Protein AF-A0A8S1N3S3-F1 (afdb_monomer_lite)

Organism: Paramecium primaurelia (NCBI:txid5886)

Structure (mmCIF, N/CA/C/O backbone):
data_AF-A0A8S1N3S3-F1
#
_entry.id   AF-A0A8S1N3S3-F1
#
loop_
_atom_site.group_PDB
_atom_site.id
_atom_site.type_symbol
_atom_site.label_atom_id
_atom_site.label_alt_id
_atom_site.label_comp_id
_atom_site.label_asym_id
_atom_site.label_entity_id
_atom_site.label_seq_id
_atom_site.pdbx_PDB_ins_code
_atom_site.Cartn_x
_atom_site.Cartn_y
_atom_site.Cartn_z
_atom_site.occupancy
_atom_site.B_iso_or_equiv
_atom_site.auth_seq_id
_atom_site.auth_comp_id
_atom_site.auth_asym_id
_atom_site.auth_atom_id
_atom_site.pdbx_PDB_model_num
ATOM 1 N N . MET A 1 1 ? 22.200 7.057 -10.250 1.00 51.53 1 MET A N 1
ATOM 2 C CA . MET A 1 1 ? 22.258 5.689 -9.680 1.00 51.53 1 MET A CA 1
ATOM 3 C C . MET A 1 1 ? 23.028 4.698 -10.557 1.00 51.53 1 MET A C 1
ATOM 5 O O . MET A 1 1 ? 23.905 4.041 -10.023 1.00 51.53 1 MET A O 1
ATOM 9 N N . SER A 1 2 ? 22.775 4.592 -11.867 1.00 48.22 2 SER A N 1
ATOM 10 C CA . SER A 1 2 ? 23.530 3.708 -12.785 1.00 48.22 2 SER A CA 1
ATOM 11 C C . SER A 1 2 ? 24.934 4.233 -13.126 1.00 48.22 2 SER A C 1
ATOM 13 O O . SER A 1 2 ? 25.911 3.503 -12.995 1.00 48.22 2 SER A O 1
ATOM 15 N N . MET A 1 3 ? 25.045 5.522 -13.462 1.00 49.62 3 MET A N 1
ATOM 16 C CA . MET A 1 3 ? 26.321 6.197 -13.757 1.00 49.62 3 MET A CA 1
ATOM 17 C C . MET A 1 3 ? 27.322 6.130 -12.593 1.00 49.62 3 MET A C 1
ATOM 19 O O . MET A 1 3 ? 28.503 5.872 -12.789 1.00 49.62 3 MET A O 1
ATOM 23 N N . ASP A 1 4 ? 26.843 6.309 -11.361 1.00 58.44 4 ASP A N 1
ATOM 24 C CA . ASP A 1 4 ? 27.701 6.266 -10.171 1.00 58.44 4 ASP A CA 1
ATOM 25 C C . ASP A 1 4 ? 28.206 4.860 -9.841 1.00 58.44 4 ASP A C 1
ATOM 27 O O . ASP A 1 4 ? 29.287 4.722 -9.280 1.00 58.44 4 ASP A O 1
ATOM 31 N N . LYS A 1 5 ? 27.441 3.819 -10.185 1.00 58.94 5 LYS A N 1
ATOM 32 C CA . LYS A 1 5 ? 27.809 2.430 -9.898 1.00 58.94 5 LYS A CA 1
ATOM 33 C C . LYS A 1 5 ? 28.737 1.849 -10.967 1.00 58.94 5 LYS A C 1
ATOM 35 O O . LYS A 1 5 ? 29.657 1.117 -10.627 1.00 58.94 5 LYS A O 1
ATOM 40 N N . TYR A 1 6 ? 28.507 2.187 -12.238 1.00 54.88 6 TYR A N 1
ATOM 41 C CA . TYR A 1 6 ? 29.177 1.541 -13.374 1.00 54.88 6 TYR A CA 1
ATOM 42 C C . TYR A 1 6 ? 30.163 2.424 -14.141 1.00 54.88 6 TYR A C 1
ATOM 44 O O . TYR A 1 6 ? 31.033 1.871 -14.805 1.00 54.88 6 TYR A O 1
ATOM 52 N N . CYS A 1 7 ? 30.054 3.755 -14.047 1.00 55.66 7 CYS A N 1
ATOM 53 C CA . CYS A 1 7 ? 30.964 4.678 -14.738 1.00 55.66 7 CYS A CA 1
ATOM 54 C C . CYS A 1 7 ? 32.029 5.281 -13.805 1.00 55.66 7 CYS A C 1
ATOM 56 O O . CYS A 1 7 ? 33.046 5.769 -14.288 1.00 55.66 7 CYS A O 1
ATOM 58 N N . LYS A 1 8 ? 31.824 5.271 -12.475 1.00 57.59 8 LYS A N 1
ATOM 59 C CA . LYS A 1 8 ? 32.847 5.702 -11.493 1.00 57.59 8 LYS A CA 1
ATOM 60 C C . LYS A 1 8 ? 33.819 4.589 -11.098 1.00 57.59 8 LYS A C 1
ATOM 62 O O . LYS A 1 8 ? 34.960 4.875 -10.754 1.00 57.59 8 LYS A O 1
ATOM 67 N N . GLN A 1 9 ? 33.379 3.335 -11.146 1.00 58.25 9 GLN A N 1
ATOM 68 C CA . GLN A 1 9 ? 34.274 2.177 -11.178 1.00 58.25 9 GLN A CA 1
ATOM 69 C C . GLN A 1 9 ? 34.546 1.891 -12.661 1.00 58.25 9 GLN A C 1
ATOM 71 O O . GLN A 1 9 ? 33.592 1.956 -13.429 1.00 58.25 9 GLN A O 1
ATOM 76 N N . PRO A 1 10 ? 35.785 1.626 -13.110 1.00 55.75 10 PRO A N 1
ATOM 77 C CA . PRO A 1 10 ? 36.155 1.612 -14.530 1.00 55.75 10 PRO A CA 1
ATOM 78 C C . PRO A 1 10 ? 35.693 0.318 -15.227 1.00 55.75 10 PRO A C 1
ATOM 80 O O . PRO A 1 10 ? 36.482 -0.398 -15.833 1.00 55.75 10 PRO A O 1
ATOM 83 N N . ILE A 1 11 ? 34.418 -0.034 -15.071 1.00 57.28 11 ILE A N 1
ATOM 84 C CA . ILE A 1 11 ? 33.827 -1.285 -15.542 1.00 57.28 11 ILE A CA 1
ATOM 85 C C . ILE A 1 11 ? 33.121 -1.062 -16.886 1.00 57.28 11 ILE A C 1
ATOM 87 O O . ILE A 1 11 ? 33.065 -1.992 -17.686 1.00 57.28 11 ILE A O 1
ATOM 91 N N . LEU A 1 12 ? 32.612 0.147 -17.167 1.00 56.25 12 LEU A N 1
ATOM 92 C CA . LEU A 1 12 ? 31.961 0.501 -18.434 1.00 56.25 12 LEU A CA 1
ATOM 93 C C . LEU A 1 12 ? 32.277 1.947 -18.849 1.00 56.25 12 LEU A C 1
ATOM 95 O O . LEU A 1 12 ? 32.348 2.839 -18.004 1.00 56.25 12 LEU A O 1
ATOM 99 N N . MET A 1 13 ? 32.471 2.171 -20.152 1.00 61.59 13 MET A N 1
ATOM 100 C CA . MET A 1 13 ? 33.031 3.417 -20.698 1.00 61.59 13 MET A CA 1
ATOM 101 C C . MET A 1 13 ? 31.956 4.414 -21.133 1.00 61.59 13 MET A C 1
ATOM 103 O O . MET A 1 13 ? 32.236 5.610 -21.231 1.00 61.59 13 MET A O 1
ATOM 107 N N . THR A 1 14 ? 30.723 3.957 -21.378 1.00 73.38 14 THR A N 1
ATOM 108 C CA . THR A 1 14 ? 29.640 4.836 -21.837 1.00 73.38 14 THR A CA 1
ATOM 109 C C . THR A 1 14 ? 28.352 4.702 -21.009 1.00 73.38 14 THR A C 1
ATOM 111 O O . THR A 1 14 ? 28.017 3.615 -20.531 1.00 73.38 14 THR A O 1
ATOM 114 N N . PRO A 1 15 ? 27.570 5.793 -20.862 1.00 72.75 15 PRO A N 1
ATOM 115 C CA . PRO A 1 15 ? 26.256 5.760 -20.210 1.00 72.75 15 PRO A CA 1
ATOM 116 C C . PRO A 1 15 ? 25.289 4.731 -20.813 1.00 72.75 15 PRO A C 1
ATOM 118 O O . PRO A 1 15 ? 24.456 4.172 -20.101 1.00 72.75 15 PRO A O 1
ATOM 121 N N . LEU A 1 16 ? 25.403 4.489 -22.124 1.00 78.19 16 LEU A N 1
ATOM 122 C CA . LEU A 1 16 ? 24.564 3.546 -22.858 1.00 78.19 16 LEU A CA 1
ATOM 123 C C . LEU A 1 16 ? 24.861 2.098 -22.453 1.00 78.19 16 LEU A C 1
ATOM 125 O O . LEU A 1 16 ? 23.935 1.361 -22.127 1.00 78.19 16 LEU A O 1
ATOM 129 N N . GLU A 1 17 ? 26.139 1.718 -22.393 1.00 77.31 17 GLU A N 1
ATOM 130 C CA . GLU A 1 17 ? 26.556 0.386 -21.939 1.00 77.31 17 GLU A CA 1
ATOM 131 C C . GLU A 1 17 ? 26.138 0.134 -20.484 1.00 77.31 17 GLU A C 1
ATOM 133 O O . GLU A 1 17 ? 25.689 -0.960 -20.137 1.00 77.31 17 GLU A O 1
ATOM 138 N N . ALA A 1 18 ? 26.234 1.156 -19.624 1.00 74.75 18 ALA A N 1
ATOM 139 C CA . ALA A 1 18 ? 25.776 1.071 -18.238 1.00 74.75 18 ALA A CA 1
ATOM 140 C C . ALA A 1 18 ? 24.262 0.835 -18.145 1.00 74.75 18 ALA A C 1
ATOM 142 O O . ALA A 1 18 ? 23.807 0.057 -17.305 1.00 74.75 18 ALA A O 1
ATOM 143 N N . LEU A 1 19 ? 23.474 1.473 -19.014 1.00 78.81 19 LEU A N 1
ATOM 144 C CA . LEU A 1 19 ? 22.028 1.278 -19.074 1.00 78.81 19 LEU A CA 1
ATOM 145 C C . LEU A 1 19 ? 21.662 -0.114 -19.607 1.00 78.81 19 LEU A C 1
ATOM 147 O O . LEU A 1 19 ? 20.836 -0.789 -18.997 1.00 78.81 19 LEU A O 1
ATOM 151 N N . GLN A 1 20 ? 22.305 -0.563 -20.686 1.00 80.69 20 GLN A N 1
ATOM 152 C CA . GLN A 1 20 ? 22.100 -1.901 -21.254 1.00 80.69 20 GLN A CA 1
ATOM 153 C C . GLN A 1 20 ? 22.428 -2.993 -20.236 1.00 80.69 20 GLN A C 1
ATOM 155 O O . GLN A 1 20 ? 21.642 -3.916 -20.038 1.00 80.69 20 GLN A O 1
ATOM 160 N N . ARG A 1 21 ? 23.532 -2.845 -19.496 1.00 78.69 21 ARG A N 1
ATOM 161 C CA . ARG A 1 21 ? 23.905 -3.802 -18.451 1.00 78.69 21 ARG A CA 1
ATOM 162 C C . ARG A 1 21 ? 22.892 -3.841 -17.309 1.00 78.69 21 ARG A C 1
ATOM 164 O O . ARG A 1 21 ? 22.548 -4.924 -16.849 1.00 78.69 21 ARG A O 1
ATOM 171 N N . VAL A 1 22 ? 22.364 -2.693 -16.883 1.00 80.31 22 VAL A N 1
ATOM 172 C CA . VAL A 1 22 ? 21.293 -2.652 -15.872 1.00 80.31 22 VAL A CA 1
ATOM 173 C C . VAL A 1 22 ? 20.010 -3.310 -16.390 1.00 80.31 22 VAL A C 1
ATOM 175 O O . VAL A 1 22 ? 19.341 -4.036 -15.653 1.00 80.31 22 VAL A O 1
ATOM 178 N N . TYR A 1 23 ? 19.660 -3.064 -17.651 1.00 79.69 23 TYR A N 1
ATOM 179 C CA . TYR A 1 23 ? 18.444 -3.593 -18.258 1.00 79.69 23 TYR A CA 1
ATOM 180 C C . TYR A 1 23 ? 18.498 -5.120 -18.420 1.00 79.69 23 TYR A C 1
ATOM 182 O O . TYR A 1 23 ? 17.597 -5.822 -17.953 1.00 79.69 23 TYR A O 1
ATOM 190 N N . GLU A 1 24 ? 19.583 -5.627 -19.010 1.00 79.19 24 GLU A N 1
ATOM 191 C CA . GLU A 1 24 ? 19.728 -7.024 -19.430 1.00 79.19 24 GLU A CA 1
ATOM 192 C C . GLU A 1 24 ? 20.419 -7.901 -18.375 1.00 79.19 24 GLU A C 1
ATOM 194 O O . GLU A 1 24 ? 19.925 -8.976 -18.032 1.00 79.19 24 GLU A O 1
ATOM 199 N N . VAL A 1 25 ? 21.556 -7.450 -17.831 1.00 73.69 25 VAL A N 1
ATOM 200 C CA . VAL A 1 25 ? 22.429 -8.267 -16.967 1.00 73.69 25 VAL A CA 1
ATOM 201 C C . VAL A 1 25 ? 21.994 -8.204 -15.507 1.00 73.69 25 VAL A C 1
ATOM 203 O O . VAL A 1 25 ? 21.904 -9.239 -14.849 1.00 73.69 25 VAL A O 1
ATOM 206 N N . ASP A 1 26 ? 21.650 -7.016 -15.006 1.00 72.44 26 ASP A N 1
ATOM 207 C CA . ASP A 1 26 ? 21.162 -6.853 -13.628 1.00 72.44 26 ASP A CA 1
ATOM 208 C C . ASP A 1 26 ? 19.690 -7.283 -13.470 1.00 72.44 26 ASP A C 1
ATOM 210 O O . ASP A 1 26 ? 19.127 -7.231 -12.372 1.00 72.44 26 ASP A O 1
ATOM 214 N N . GLY A 1 27 ? 19.059 -7.731 -14.561 1.00 76.19 27 GLY A N 1
ATOM 215 C CA . GLY A 1 27 ? 17.735 -8.342 -14.552 1.00 76.19 27 GLY A CA 1
ATOM 216 C C . GLY A 1 27 ? 16.588 -7.362 -14.313 1.00 76.19 27 GLY A C 1
ATOM 217 O O . GLY A 1 27 ? 15.512 -7.792 -13.888 1.00 76.19 27 GLY A O 1
ATOM 218 N N . LEU A 1 28 ? 16.784 -6.063 -14.576 1.00 79.75 28 LEU A N 1
ATOM 219 C CA . LEU A 1 28 ? 15.716 -5.067 -14.470 1.00 79.75 28 LEU A CA 1
ATOM 220 C C . LEU A 1 28 ? 14.544 -5.415 -15.392 1.00 79.75 28 LEU A C 1
ATOM 222 O O . LEU A 1 28 ? 13.404 -5.341 -14.943 1.00 79.75 28 LEU A O 1
ATOM 226 N N . GLN A 1 29 ? 14.812 -5.866 -16.622 1.00 82.06 29 GLN A N 1
ATOM 227 C CA . GLN A 1 29 ? 13.769 -6.317 -17.546 1.00 82.06 29 GLN A CA 1
ATOM 228 C C . GLN A 1 29 ? 12.898 -7.412 -16.917 1.00 82.06 29 GLN A C 1
ATOM 230 O O . GLN A 1 29 ? 11.687 -7.249 -16.807 1.00 82.06 29 GLN A O 1
ATOM 235 N N . LYS A 1 30 ? 13.520 -8.479 -16.397 1.00 81.12 30 LYS A N 1
ATOM 236 C CA . LYS A 1 30 ? 12.802 -9.573 -15.718 1.00 81.12 30 LYS A CA 1
ATOM 237 C C . LYS A 1 30 ? 11.988 -9.071 -14.530 1.00 81.12 30 LYS A C 1
ATOM 239 O O . LYS A 1 30 ? 10.926 -9.605 -14.226 1.00 81.12 30 LYS A O 1
ATOM 244 N N . LYS A 1 31 ? 12.490 -8.053 -13.827 1.00 79.25 31 LYS A N 1
ATOM 245 C CA . LYS A 1 31 ? 11.784 -7.444 -12.702 1.00 79.25 31 LYS A CA 1
ATOM 246 C C . LYS A 1 31 ? 10.553 -6.671 -13.165 1.00 79.25 31 LYS A C 1
ATOM 248 O O . LYS A 1 31 ? 9.511 -6.822 -12.541 1.00 79.25 31 LYS A O 1
ATOM 253 N N . ILE A 1 32 ? 10.664 -5.893 -14.240 1.00 80.25 32 ILE A N 1
ATOM 254 C CA . ILE A 1 32 ? 9.543 -5.161 -14.843 1.00 80.25 32 ILE A CA 1
ATOM 255 C C . ILE A 1 32 ? 8.492 -6.151 -15.349 1.00 80.25 32 ILE A C 1
ATOM 257 O O . ILE A 1 32 ? 7.329 -6.023 -14.998 1.00 80.25 32 ILE A O 1
ATOM 261 N N . GLU A 1 33 ? 8.907 -7.191 -16.071 1.00 81.44 33 GLU A N 1
ATOM 262 C CA . GLU A 1 33 ? 8.015 -8.247 -16.569 1.00 81.44 33 GLU A CA 1
ATOM 263 C C . GLU A 1 33 ? 7.347 -9.044 -15.435 1.00 81.44 33 GLU A C 1
ATOM 265 O O . GLU A 1 33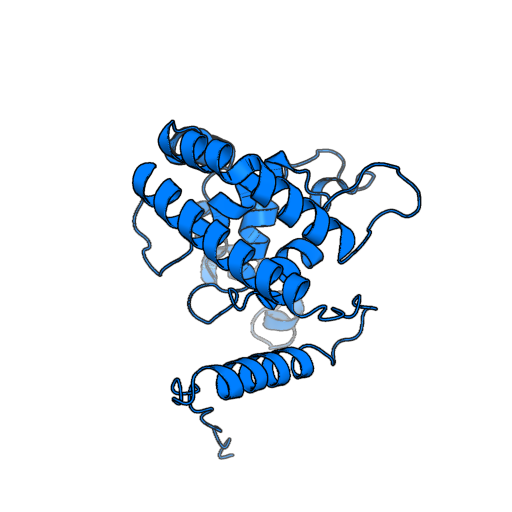 ? 6.241 -9.549 -15.600 1.00 81.44 33 GLU A O 1
ATOM 270 N N . SER A 1 34 ? 7.985 -9.140 -14.262 1.00 77.88 34 SER A N 1
ATOM 271 C CA . SER A 1 34 ? 7.383 -9.774 -13.080 1.00 77.88 34 SER A CA 1
ATOM 272 C C . SER A 1 34 ? 6.321 -8.917 -12.384 1.00 77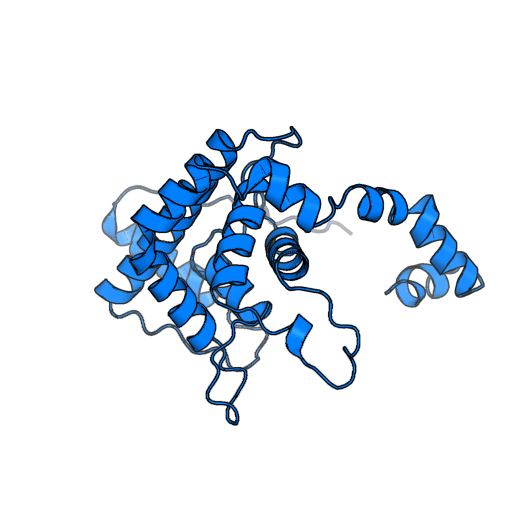.88 34 SER A C 1
ATOM 274 O O . SER A 1 34 ? 5.585 -9.426 -11.535 1.00 77.88 34 SER A O 1
ATOM 276 N N . VAL A 1 35 ? 6.252 -7.618 -12.692 1.00 78.62 35 VAL A N 1
ATOM 277 C CA . VAL A 1 35 ? 5.211 -6.737 -12.164 1.00 78.62 35 VAL A CA 1
ATOM 278 C C . VAL A 1 35 ? 3.944 -6.977 -12.972 1.00 78.62 35 VAL A C 1
ATOM 280 O O . VAL A 1 35 ? 3.859 -6.642 -14.149 1.00 78.62 35 VAL A O 1
ATOM 283 N N . GLN A 1 36 ? 2.947 -7.564 -12.318 1.00 79.81 36 GLN A N 1
ATOM 284 C CA . GLN A 1 36 ? 1.644 -7.768 -12.929 1.00 79.81 36 GLN A CA 1
ATOM 285 C C . GLN A 1 36 ? 0.973 -6.423 -13.223 1.00 79.81 36 GLN A C 1
ATOM 287 O O . GLN A 1 36 ? 0.969 -5.521 -12.382 1.00 79.81 36 GLN A O 1
ATOM 292 N N . GLU A 1 37 ? 0.365 -6.317 -14.403 1.00 87.50 37 GLU A N 1
ATOM 293 C CA . GLU A 1 37 ? -0.455 -5.171 -14.782 1.00 87.50 37 GLU A CA 1
ATOM 294 C C . GLU A 1 37 ? -1.558 -4.923 -13.740 1.00 87.50 37 GLU A C 1
ATOM 296 O O . GLU A 1 37 ? -2.276 -5.844 -13.334 1.00 87.50 37 GLU A O 1
ATOM 301 N N . SER A 1 38 ? -1.710 -3.663 -13.314 1.00 89.69 38 SER A N 1
ATOM 302 C CA . SER A 1 38 ? -2.611 -3.312 -12.216 1.00 89.69 38 SER A CA 1
ATOM 303 C C . SER A 1 38 ? -4.056 -3.724 -12.468 1.00 89.69 38 SER A C 1
ATOM 305 O O . SER A 1 38 ? -4.699 -4.184 -11.529 1.00 89.69 38 SER A O 1
ATOM 307 N N . GLN A 1 39 ? -4.555 -3.582 -13.701 1.00 90.25 39 GLN A N 1
ATOM 308 C CA . GLN A 1 39 ? -5.941 -3.914 -14.030 1.00 90.25 39 GLN A CA 1
ATOM 309 C C . GLN A 1 39 ? -6.183 -5.423 -14.001 1.00 90.25 39 GLN A C 1
ATOM 311 O O . GLN A 1 39 ? -7.045 -5.879 -13.256 1.00 90.25 39 GLN A O 1
ATOM 316 N N . THR A 1 40 ? -5.335 -6.195 -14.681 1.00 91.38 40 THR A N 1
ATOM 317 C CA . THR A 1 40 ? -5.386 -7.661 -14.637 1.00 91.38 40 THR A CA 1
ATOM 318 C C . THR A 1 40 ? -5.324 -8.192 -13.197 1.00 91.38 40 THR A C 1
ATOM 320 O O . THR A 1 40 ? -6.045 -9.119 -12.840 1.00 91.38 40 THR A O 1
ATOM 323 N N . TRP A 1 41 ? -4.505 -7.593 -12.324 1.00 92.38 41 TRP A N 1
ATOM 324 C CA . TRP A 1 41 ? -4.467 -7.972 -10.906 1.00 92.38 41 TRP A CA 1
ATOM 325 C C . TRP A 1 41 ? -5.797 -7.719 -10.179 1.00 92.38 41 TRP A C 1
ATOM 327 O O . TRP A 1 41 ? -6.215 -8.537 -9.355 1.00 92.38 41 TRP A O 1
ATOM 337 N N . ARG A 1 42 ? -6.481 -6.607 -10.485 1.00 93.81 42 ARG A N 1
ATOM 338 C CA . ARG A 1 42 ? -7.777 -6.297 -9.871 1.00 93.81 42 ARG A CA 1
ATOM 339 C C . ARG A 1 42 ? -8.815 -7.344 -10.229 1.00 93.81 42 ARG A C 1
ATOM 341 O O . ARG A 1 42 ? -9.450 -7.878 -9.327 1.00 93.81 42 ARG A O 1
ATOM 348 N N . ASP A 1 43 ? -8.928 -7.641 -11.517 1.00 92.94 43 ASP A N 1
ATOM 349 C CA . ASP A 1 43 ? -9.933 -8.557 -12.054 1.00 92.94 43 ASP A CA 1
ATOM 350 C C . ASP A 1 43 ? -9.762 -9.980 -11.511 1.00 92.94 43 ASP A C 1
ATOM 352 O O . ASP A 1 43 ? -10.742 -10.660 -11.220 1.00 92.94 43 ASP A O 1
ATOM 356 N N . VAL A 1 44 ? -8.513 -10.424 -11.335 1.00 90.25 44 VAL A N 1
ATOM 357 C CA . VAL A 1 44 ? -8.215 -11.795 -10.901 1.00 90.25 44 VAL A CA 1
ATOM 358 C C . VAL A 1 44 ? -8.329 -11.967 -9.384 1.00 90.25 44 VAL A C 1
ATOM 360 O O . VAL A 1 44 ? -8.825 -12.997 -8.930 1.00 90.25 44 VAL A O 1
ATOM 363 N N . TYR A 1 45 ? -7.880 -10.993 -8.586 1.00 90.75 45 TYR A N 1
ATOM 364 C CA . TYR A 1 45 ? -7.739 -11.186 -7.136 1.00 90.75 45 TYR A CA 1
ATOM 365 C C . TYR A 1 45 ? -8.620 -10.250 -6.301 1.00 90.75 45 TYR A C 1
ATOM 367 O O . TYR A 1 45 ? -9.338 -10.700 -5.404 1.00 90.75 45 TYR A O 1
ATOM 375 N N . TYR A 1 46 ? -8.551 -8.945 -6.569 1.00 94.62 46 TYR A N 1
ATOM 376 C CA . TYR A 1 46 ? -9.081 -7.912 -5.672 1.00 94.62 46 TYR A CA 1
ATOM 377 C C . TYR A 1 46 ? -10.582 -7.663 -5.828 1.00 94.62 46 TYR A C 1
ATOM 379 O O . TYR A 1 46 ? -11.275 -7.459 -4.832 1.00 94.62 46 TYR A O 1
ATOM 387 N N . TRP A 1 47 ? -11.109 -7.700 -7.052 1.00 95.38 47 TRP A N 1
ATOM 388 C CA . TRP A 1 47 ? -12.539 -7.556 -7.345 1.00 95.38 47 TRP A CA 1
ATOM 389 C C . TRP A 1 47 ? -13.287 -8.874 -7.133 1.00 95.38 47 TRP A C 1
ATOM 391 O O . TRP A 1 47 ? -14.024 -9.360 -7.985 1.00 95.38 47 TRP A O 1
ATOM 401 N N . SER A 1 48 ? -13.086 -9.443 -5.950 1.00 95.38 48 SER A N 1
ATOM 402 C CA . SER A 1 48 ? -13.697 -10.680 -5.487 1.00 95.38 48 SER A CA 1
ATOM 403 C C . SER A 1 48 ? -14.727 -10.407 -4.391 1.00 95.38 48 SER A C 1
ATOM 405 O O . SER A 1 48 ? -14.726 -9.356 -3.734 1.00 95.38 48 SER A O 1
ATOM 407 N N . MET A 1 49 ? -15.636 -11.359 -4.179 1.00 96.50 49 MET A N 1
ATOM 408 C CA . MET A 1 49 ? -16.681 -11.231 -3.160 1.00 96.50 49 MET A CA 1
ATOM 409 C C . MET A 1 49 ? -16.083 -11.239 -1.748 1.00 96.50 49 MET A C 1
ATOM 411 O O . MET A 1 49 ? -16.552 -10.525 -0.861 1.00 96.50 49 MET A O 1
ATOM 415 N N . GLU A 1 50 ? -15.026 -12.020 -1.556 1.00 95.75 50 GLU A N 1
ATOM 416 C CA . GLU A 1 50 ? -14.297 -12.217 -0.311 1.00 95.75 50 GLU A CA 1
ATOM 417 C C . GLU A 1 50 ? -13.604 -10.923 0.113 1.00 95.75 50 GLU A C 1
ATOM 419 O O . GLU A 1 50 ? -13.810 -10.449 1.235 1.00 95.75 50 GLU A O 1
ATOM 424 N N . CYS A 1 51 ? -12.850 -10.298 -0.800 1.00 96.00 51 CYS A N 1
ATOM 425 C CA . CYS A 1 51 ? -12.226 -9.004 -0.543 1.00 96.00 51 CYS A CA 1
ATOM 426 C C . CYS A 1 51 ? -13.282 -7.923 -0.297 1.00 96.00 51 CYS A C 1
ATOM 428 O O . CYS A 1 51 ? -13.154 -7.159 0.660 1.00 96.00 51 CYS A O 1
ATOM 430 N N . ASN A 1 52 ? -14.361 -7.886 -1.089 1.00 96.81 52 ASN A N 1
ATOM 431 C CA . ASN A 1 52 ? -15.435 -6.916 -0.878 1.00 96.81 52 ASN A CA 1
ATOM 432 C C . ASN A 1 52 ? -16.081 -7.075 0.509 1.00 96.81 52 ASN A C 1
ATOM 434 O O . ASN A 1 52 ? -16.286 -6.081 1.200 1.00 96.81 52 ASN A O 1
ATOM 438 N N . ARG A 1 53 ? -16.344 -8.305 0.972 1.00 97.50 53 ARG A N 1
ATOM 439 C CA . ARG A 1 53 ? -16.890 -8.552 2.317 1.00 97.50 53 ARG A CA 1
ATOM 440 C C . ARG A 1 53 ? -15.958 -8.024 3.412 1.00 97.50 53 ARG A C 1
ATOM 442 O O . ARG A 1 53 ? -16.435 -7.359 4.328 1.00 97.50 53 ARG A O 1
ATOM 449 N N . VAL A 1 54 ? -14.652 -8.273 3.307 1.00 97.44 54 VAL A N 1
ATOM 450 C CA . VAL A 1 54 ? -13.655 -7.733 4.250 1.00 97.44 54 VAL A CA 1
ATOM 451 C C . VAL A 1 54 ? -13.670 -6.203 4.240 1.00 97.44 54 VAL A C 1
ATOM 453 O O . VAL A 1 54 ? -13.747 -5.584 5.298 1.00 97.44 54 VAL A O 1
ATOM 456 N N . ILE A 1 55 ? -13.668 -5.574 3.064 1.00 96.88 55 ILE A N 1
ATOM 457 C CA . ILE A 1 55 ? -13.675 -4.109 2.942 1.00 96.88 55 ILE A CA 1
ATOM 458 C C . ILE A 1 55 ? -14.943 -3.505 3.559 1.00 96.88 55 ILE A C 1
ATOM 460 O O . ILE A 1 55 ? -14.855 -2.524 4.297 1.00 96.88 55 ILE A O 1
ATOM 464 N N . GLN A 1 56 ? -16.113 -4.093 3.297 1.00 97.12 56 GLN A N 1
ATOM 465 C CA . GLN A 1 56 ? -17.387 -3.612 3.841 1.00 97.12 56 GLN A CA 1
ATOM 466 C C . GLN A 1 56 ? -17.446 -3.757 5.365 1.00 97.12 56 GLN A C 1
ATOM 468 O O . GLN A 1 56 ? -17.818 -2.809 6.054 1.00 97.12 56 GLN A O 1
ATOM 473 N N . ASN A 1 57 ? -17.013 -4.900 5.904 1.00 97.00 57 ASN A N 1
ATOM 474 C CA . ASN A 1 57 ? -17.016 -5.144 7.349 1.00 97.00 57 ASN A CA 1
ATOM 475 C C . ASN A 1 57 ? -16.088 -4.190 8.117 1.00 97.00 57 ASN A C 1
ATOM 477 O O . ASN A 1 57 ? -16.355 -3.879 9.273 1.00 97.00 57 ASN A O 1
ATOM 481 N N . ASN A 1 58 ? -15.019 -3.709 7.476 1.00 96.38 58 ASN A N 1
ATOM 482 C CA . ASN A 1 58 ? -14.024 -2.829 8.092 1.00 96.38 58 ASN A CA 1
ATOM 483 C C . ASN A 1 58 ? -14.102 -1.384 7.564 1.00 96.38 58 ASN A C 1
ATOM 485 O O . ASN A 1 58 ? -13.138 -0.627 7.685 1.00 96.38 58 ASN A O 1
ATOM 489 N N . GLN A 1 59 ? -15.219 -0.967 6.956 1.00 94.62 59 GLN A N 1
ATOM 490 C CA . GLN A 1 59 ? -15.294 0.318 6.252 1.00 94.62 59 GLN A CA 1
ATOM 491 C C . GLN A 1 59 ? -14.999 1.522 7.165 1.00 94.62 59 GLN A C 1
ATOM 493 O O . GLN A 1 59 ? -14.311 2.456 6.746 1.00 94.62 59 GLN A O 1
ATOM 498 N N . SER A 1 60 ? -15.499 1.512 8.404 1.00 93.44 60 SER A N 1
ATOM 499 C CA . SER A 1 60 ? -15.250 2.567 9.396 1.00 93.44 60 SER A CA 1
ATOM 500 C C . SER A 1 60 ? -13.765 2.668 9.751 1.00 93.44 60 SER A C 1
ATOM 502 O O . SER A 1 60 ? -13.179 3.744 9.635 1.00 93.44 60 SER A O 1
ATOM 504 N N . VAL A 1 61 ? -13.146 1.534 10.081 1.00 94.19 61 VAL A N 1
ATOM 505 C CA . VAL A 1 61 ? -11.719 1.411 10.414 1.00 94.19 61 VAL A CA 1
ATOM 506 C C . VAL A 1 61 ? -10.853 1.880 9.250 1.00 94.19 61 VAL A C 1
ATOM 508 O O . VAL A 1 61 ? -9.967 2.710 9.421 1.00 94.19 61 VAL A O 1
ATOM 511 N N . LEU A 1 62 ? -11.151 1.426 8.032 1.00 96.12 62 LEU A N 1
ATOM 512 C CA . LEU A 1 62 ? -10.426 1.833 6.830 1.00 96.12 62 LEU A CA 1
ATOM 513 C C . LEU A 1 62 ? -10.492 3.348 6.604 1.00 96.12 62 LEU A C 1
ATOM 515 O O . LEU A 1 62 ? -9.499 3.951 6.198 1.00 96.12 62 LEU A O 1
ATOM 519 N N . ARG A 1 63 ? -11.649 3.980 6.848 1.00 94.44 63 ARG A N 1
ATOM 520 C CA . ARG A 1 63 ? -11.790 5.442 6.736 1.00 94.44 63 ARG A CA 1
ATOM 521 C C . ARG A 1 63 ? -10.958 6.169 7.786 1.00 94.44 63 ARG A C 1
ATOM 523 O O . ARG A 1 63 ? -10.324 7.160 7.434 1.00 94.44 63 ARG A O 1
ATOM 530 N N . GLN A 1 64 ? -10.936 5.678 9.022 1.00 92.25 64 GLN A N 1
ATOM 531 C CA . GLN A 1 64 ? -10.110 6.239 10.091 1.00 92.25 64 GLN A CA 1
ATOM 532 C C . GLN A 1 64 ? -8.619 6.119 9.755 1.00 92.25 64 GLN A C 1
ATOM 534 O O . GLN A 1 64 ? -7.918 7.125 9.739 1.00 92.25 64 GLN A O 1
ATOM 539 N N . LEU A 1 65 ? -8.149 4.930 9.366 1.00 93.62 65 LEU A N 1
ATOM 540 C CA . LEU A 1 65 ? -6.757 4.706 8.955 1.00 93.62 65 LEU A CA 1
ATOM 541 C C . LEU A 1 65 ? -6.347 5.603 7.780 1.00 93.62 65 LEU A C 1
ATOM 543 O O . LEU A 1 65 ? -5.239 6.139 7.759 1.00 93.62 65 LEU A O 1
ATOM 547 N N . TYR A 1 66 ? -7.240 5.802 6.807 1.00 93.81 66 TYR A N 1
ATOM 548 C CA . TYR A 1 66 ? -6.992 6.736 5.713 1.00 93.81 66 TYR A CA 1
ATOM 549 C C . TYR A 1 66 ? -6.877 8.180 6.213 1.00 93.81 66 TYR A C 1
ATOM 551 O O . TYR A 1 66 ? -5.957 8.887 5.812 1.00 93.81 66 TYR A O 1
ATOM 559 N N . GLN A 1 67 ? -7.772 8.624 7.098 1.00 90.56 67 GLN A N 1
ATOM 560 C CA . GLN A 1 67 ? -7.709 9.967 7.677 1.00 90.56 67 GLN A CA 1
ATOM 561 C C . GLN A 1 67 ? -6.403 10.191 8.442 1.00 90.56 67 GLN A C 1
ATOM 563 O O . GLN A 1 67 ? -5.740 11.197 8.192 1.00 90.56 67 GLN A O 1
ATOM 568 N N . GLU A 1 68 ? -5.992 9.239 9.280 1.00 88.56 68 GLU A N 1
ATOM 569 C CA . GLU A 1 68 ? -4.697 9.265 9.968 1.00 88.56 68 GLU A CA 1
ATOM 570 C C . GLU A 1 68 ? -3.545 9.387 8.968 1.00 88.56 68 GLU A C 1
ATOM 572 O O . GLU A 1 68 ? -2.703 10.282 9.064 1.00 88.56 68 GLU A O 1
ATOM 577 N N . CYS A 1 69 ? -3.550 8.544 7.934 1.00 90.25 69 CYS A N 1
ATOM 578 C CA . CYS A 1 69 ? -2.547 8.564 6.877 1.00 90.25 69 CYS A CA 1
ATOM 579 C C . CYS A 1 69 ? -2.460 9.929 6.173 1.00 90.25 69 CYS A C 1
ATOM 581 O O . CYS A 1 69 ? -1.362 10.398 5.869 1.00 90.25 69 CYS A O 1
ATOM 583 N N . VAL A 1 70 ? -3.582 10.612 5.928 1.00 89.25 70 VAL A N 1
ATOM 584 C CA . VAL A 1 70 ? -3.547 11.959 5.338 1.00 89.25 70 VAL A CA 1
ATOM 585 C C . VAL A 1 70 ? -3.050 13.009 6.339 1.00 89.25 70 VAL A C 1
ATOM 587 O O . VAL A 1 70 ? -2.279 13.900 5.976 1.00 89.25 70 VAL A O 1
ATOM 590 N N . GLN A 1 71 ? -3.448 12.915 7.607 1.00 84.38 71 GLN A N 1
ATOM 591 C CA . GLN A 1 71 ? -3.070 13.885 8.638 1.00 84.38 71 GLN A CA 1
ATOM 592 C C . GLN A 1 71 ? -1.576 13.844 8.984 1.00 84.38 71 GLN A C 1
ATOM 594 O O . GLN A 1 71 ? -1.004 14.881 9.322 1.00 84.38 71 GLN A O 1
ATOM 599 N N . MET A 1 72 ? -0.916 12.688 8.844 1.00 81.75 72 MET A N 1
ATOM 600 C CA . MET A 1 72 ? 0.521 12.537 9.125 1.00 81.75 72 MET A CA 1
ATOM 601 C C . MET A 1 72 ? 1.409 13.469 8.303 1.00 81.75 72 MET A C 1
ATOM 603 O O . MET A 1 72 ? 2.459 13.903 8.782 1.00 81.75 72 MET A O 1
ATOM 607 N N . ARG A 1 73 ? 1.019 13.742 7.054 1.00 70.81 73 ARG A N 1
ATOM 608 C CA . ARG A 1 73 ? 1.678 14.710 6.177 1.00 70.81 73 ARG A CA 1
ATOM 609 C C . ARG A 1 73 ? 0.633 15.337 5.275 1.00 70.81 73 ARG A C 1
ATOM 611 O O . ARG A 1 73 ? 0.347 14.822 4.198 1.00 70.81 73 ARG A O 1
ATOM 618 N N . GLN A 1 74 ? 0.102 16.473 5.708 1.00 62.41 74 GLN A N 1
ATOM 619 C CA . GLN A 1 74 ? -0.746 17.290 4.853 1.00 62.41 74 GLN A CA 1
ATOM 620 C C . GLN A 1 74 ? 0.086 17.768 3.653 1.00 62.41 74 GLN A C 1
ATOM 622 O O . GLN A 1 74 ? 0.973 18.605 3.805 1.00 62.41 74 GLN A O 1
ATOM 627 N N . LEU A 1 75 ? -0.165 17.207 2.464 1.00 56.75 75 LEU A N 1
ATOM 628 C CA . LEU A 1 75 ? 0.489 17.662 1.229 1.00 56.75 75 LEU A CA 1
ATOM 629 C C . LEU A 1 75 ? -0.030 19.018 0.758 1.00 56.75 75 LEU A C 1
ATOM 631 O O . LEU A 1 75 ? 0.663 19.707 0.018 1.00 56.75 75 LEU A O 1
ATOM 635 N N . ASN A 1 76 ? -1.228 19.417 1.188 1.00 52.81 76 ASN A N 1
ATOM 636 C CA . ASN A 1 76 ? -1.938 20.529 0.580 1.00 52.81 76 ASN A CA 1
ATOM 637 C C . ASN A 1 76 ? -2.410 21.525 1.640 1.00 52.81 76 ASN A C 1
ATOM 639 O O . ASN A 1 76 ? -3.382 21.276 2.344 1.00 52.81 76 ASN A O 1
ATOM 643 N N . TYR A 1 77 ? -1.762 22.690 1.692 1.00 49.25 77 TYR A N 1
ATOM 644 C CA . TYR A 1 77 ? -2.304 23.878 2.364 1.00 49.25 77 TYR A CA 1
ATOM 645 C C . TYR A 1 77 ? -3.356 24.607 1.502 1.00 49.25 77 TYR A C 1
ATOM 647 O O . TYR A 1 77 ? -4.080 25.455 2.012 1.00 49.25 77 TYR A O 1
ATOM 655 N N . PHE A 1 78 ? -3.448 24.288 0.201 1.00 46.84 78 PHE A N 1
ATOM 656 C CA . PHE A 1 78 ? -4.173 25.102 -0.788 1.00 46.84 78 PHE A CA 1
ATOM 657 C C . PHE A 1 78 ? -5.365 24.414 -1.471 1.00 46.84 78 PHE A C 1
ATOM 659 O O . PHE A 1 78 ? -6.159 25.089 -2.121 1.00 46.84 78 PHE A O 1
ATOM 666 N N . THR A 1 79 ? -5.533 23.095 -1.333 1.00 54.62 79 THR A N 1
ATOM 667 C CA . THR A 1 79 ? -6.694 22.378 -1.880 1.00 54.62 79 THR A CA 1
ATOM 668 C C . THR A 1 79 ? -7.443 21.663 -0.761 1.00 54.62 79 THR A C 1
ATOM 670 O O . THR A 1 79 ? -6.851 20.946 0.037 1.00 54.62 79 THR A O 1
ATOM 673 N N . ASN A 1 80 ? -8.772 21.803 -0.725 1.00 58.19 80 ASN A N 1
ATOM 674 C CA . ASN A 1 80 ? -9.644 21.123 0.250 1.00 58.19 80 ASN A CA 1
ATOM 675 C C . ASN A 1 80 ? -9.685 19.587 0.080 1.00 58.19 80 ASN A C 1
ATOM 677 O O . ASN A 1 80 ? -10.474 18.910 0.738 1.00 58.19 80 ASN A O 1
ATOM 681 N N . LYS A 1 81 ? -8.890 19.022 -0.839 1.00 63.41 81 LYS A N 1
ATOM 682 C CA . LYS A 1 81 ? -8.836 17.583 -1.097 1.00 63.41 81 LYS A CA 1
ATOM 683 C C . LYS A 1 81 ? -7.664 16.967 -0.336 1.00 63.41 81 LYS A C 1
ATOM 685 O O . LYS A 1 81 ? -6.500 17.273 -0.587 1.00 63.41 81 LYS A O 1
ATOM 690 N N . LEU A 1 82 ? -8.021 16.080 0.585 1.00 75.88 82 LEU A N 1
ATOM 691 C CA . LEU A 1 82 ? -7.123 15.328 1.450 1.00 75.88 82 LEU A CA 1
ATOM 692 C C . LEU A 1 82 ? -6.675 14.040 0.738 1.00 75.88 82 LEU A C 1
ATOM 694 O O . LEU A 1 82 ? -7.487 13.138 0.519 1.00 75.88 82 LEU A O 1
ATOM 698 N N . PHE A 1 83 ? -5.390 13.971 0.381 1.00 87.38 83 PHE A N 1
ATOM 699 C CA . PHE A 1 83 ? -4.747 12.815 -0.255 1.00 87.38 83 PHE A CA 1
ATOM 700 C C . PHE A 1 83 ? -3.619 12.268 0.616 1.00 87.38 83 PHE A C 1
ATOM 702 O O . PHE A 1 83 ? -2.930 13.029 1.296 1.00 87.38 83 PHE A O 1
ATOM 709 N N . ALA A 1 84 ? -3.408 10.955 0.564 1.00 90.31 84 ALA A N 1
ATOM 710 C CA . ALA A 1 84 ? -2.258 10.314 1.187 1.00 90.31 84 ALA A CA 1
ATOM 711 C C . ALA A 1 84 ? -1.032 10.410 0.261 1.00 90.31 84 ALA A C 1
ATOM 713 O O . ALA A 1 84 ? -1.150 10.224 -0.950 1.00 90.31 84 ALA A O 1
ATOM 714 N N . SER A 1 85 ? 0.149 10.679 0.828 1.00 90.81 85 SER A N 1
ATOM 715 C CA . SER A 1 85 ? 1.424 10.606 0.091 1.00 90.81 85 SER A CA 1
ATOM 716 C C . SER A 1 85 ? 2.019 9.205 0.177 1.00 90.81 85 SER A C 1
ATOM 718 O O . SER A 1 85 ? 1.755 8.496 1.152 1.00 90.81 85 SER A O 1
ATOM 720 N N . PRO A 1 86 ? 2.954 8.846 -0.724 1.00 91.50 86 PRO A N 1
ATOM 721 C CA . PRO A 1 86 ? 3.760 7.636 -0.565 1.00 91.50 86 PRO A CA 1
ATOM 722 C C . PRO A 1 86 ? 4.434 7.564 0.809 1.00 91.50 86 PRO A C 1
ATOM 724 O O . PRO A 1 86 ? 4.536 6.508 1.429 1.00 91.50 86 PRO A O 1
ATOM 727 N N . GLN A 1 87 ? 4.883 8.715 1.309 1.00 90.31 87 GLN A N 1
ATOM 728 C CA . GLN A 1 87 ? 5.624 8.793 2.554 1.00 90.31 87 GLN A CA 1
ATOM 729 C C . GLN A 1 87 ? 4.727 8.703 3.791 1.00 90.31 87 GLN A C 1
ATOM 731 O O . GLN A 1 87 ? 5.167 8.133 4.785 1.00 90.31 87 GLN A O 1
ATOM 736 N N . SER A 1 88 ? 3.505 9.241 3.753 1.00 91.06 88 SER A N 1
ATOM 737 C CA . SER A 1 88 ? 2.551 9.056 4.849 1.00 91.06 88 SER A CA 1
ATOM 738 C C . SER A 1 88 ? 1.967 7.646 4.860 1.00 91.06 88 SER A C 1
ATOM 740 O O . SER A 1 88 ? 1.845 7.051 5.925 1.00 91.06 88 SER A O 1
ATOM 742 N N . PHE A 1 89 ? 1.744 7.059 3.681 1.00 94.00 89 PHE A N 1
ATOM 743 C CA . PHE A 1 89 ? 1.362 5.657 3.553 1.00 94.00 89 PHE A CA 1
ATOM 744 C C . PHE A 1 89 ? 2.433 4.729 4.123 1.00 94.00 89 PHE A C 1
ATOM 746 O O . PHE A 1 89 ? 2.128 3.889 4.958 1.00 94.00 89 PHE A O 1
ATOM 753 N N . LYS A 1 90 ? 3.708 4.920 3.766 1.00 93.19 90 LYS A N 1
ATOM 754 C CA . LYS A 1 90 ? 4.810 4.168 4.380 1.00 93.19 90 LYS A CA 1
ATOM 755 C C . LYS A 1 90 ? 4.843 4.330 5.900 1.00 93.19 90 LYS A C 1
ATOM 757 O O . LYS A 1 90 ? 5.026 3.356 6.624 1.00 93.19 90 LYS A O 1
ATOM 762 N N . GLU A 1 91 ? 4.709 5.564 6.373 1.00 90.00 91 GLU A N 1
ATOM 763 C CA . GLU A 1 91 ? 4.772 5.882 7.797 1.00 90.00 91 GLU A CA 1
ATOM 764 C C . GLU A 1 91 ? 3.678 5.155 8.594 1.00 90.00 91 GLU A C 1
ATOM 766 O O . GLU A 1 91 ? 3.964 4.660 9.681 1.00 90.00 91 GLU A O 1
ATOM 771 N N . LEU A 1 92 ? 2.475 5.005 8.025 1.00 92.25 92 LEU A N 1
ATOM 772 C CA . LEU A 1 92 ? 1.379 4.228 8.610 1.00 92.25 92 LEU A CA 1
ATOM 773 C C . LEU A 1 92 ? 1.827 2.803 8.983 1.00 92.25 92 LEU A C 1
ATOM 775 O O . LEU A 1 92 ? 1.589 2.367 10.107 1.00 92.25 92 LEU A O 1
ATOM 779 N N . PHE A 1 93 ? 2.519 2.110 8.069 1.00 91.69 93 PHE A N 1
ATOM 780 C CA . PHE A 1 93 ? 3.048 0.758 8.300 1.00 91.69 93 PHE A CA 1
ATOM 781 C C . PHE A 1 93 ? 4.264 0.750 9.223 1.00 91.69 93 PHE A C 1
ATOM 783 O O . PHE A 1 93 ? 4.404 -0.154 10.044 1.00 91.69 93 PHE A O 1
ATOM 790 N N . ASN A 1 94 ? 5.148 1.741 9.089 1.00 90.12 94 ASN A N 1
ATOM 791 C CA . ASN A 1 94 ? 6.349 1.849 9.913 1.00 90.12 94 ASN A CA 1
ATOM 792 C C . ASN A 1 94 ? 5.998 1.991 11.400 1.00 90.12 94 ASN A C 1
ATOM 794 O O . ASN A 1 94 ? 6.567 1.305 12.245 1.00 90.12 94 ASN A O 1
ATOM 798 N N . ARG A 1 95 ? 5.023 2.854 11.709 1.00 86.25 95 ARG A N 1
ATOM 799 C CA . ARG A 1 95 ? 4.535 3.097 13.072 1.00 86.25 95 ARG A CA 1
ATOM 800 C C . ARG A 1 95 ? 3.933 1.848 13.701 1.00 86.25 95 ARG A C 1
ATOM 802 O O . ARG A 1 95 ? 4.236 1.557 14.849 1.00 86.25 95 ARG A O 1
ATOM 809 N N . ALA A 1 96 ? 3.173 1.084 12.921 1.00 87.12 96 ALA A N 1
ATOM 810 C CA . ALA A 1 96 ? 2.587 -0.181 13.354 1.00 87.12 96 ALA A CA 1
ATOM 811 C C . ALA A 1 96 ? 3.588 -1.357 13.401 1.00 87.12 96 ALA A C 1
ATOM 813 O O . ALA A 1 96 ? 3.179 -2.491 13.626 1.00 87.12 96 ALA A O 1
ATOM 814 N N . GLY A 1 97 ? 4.885 -1.136 13.137 1.00 85.56 97 GLY A N 1
ATOM 815 C CA . GLY A 1 97 ? 5.893 -2.205 13.132 1.00 85.56 97 GLY A CA 1
ATOM 816 C C . GLY A 1 97 ? 5.720 -3.228 12.000 1.00 85.56 97 GLY A C 1
ATOM 817 O O . GLY A 1 97 ? 6.292 -4.316 12.044 1.00 85.56 97 GLY A O 1
ATOM 818 N N . LEU A 1 98 ? 4.938 -2.892 10.969 1.00 87.12 98 LEU A N 1
ATOM 819 C CA . LEU A 1 98 ? 4.636 -3.777 9.840 1.00 87.12 98 LEU A CA 1
ATOM 820 C C . LEU A 1 98 ? 5.689 -3.728 8.732 1.00 87.12 98 LEU A C 1
ATOM 822 O O . LEU A 1 98 ? 5.601 -4.503 7.779 1.00 87.12 98 LEU A O 1
ATOM 826 N N . ILE A 1 99 ? 6.659 -2.817 8.834 1.00 86.12 99 ILE A N 1
ATOM 827 C CA . ILE A 1 99 ? 7.870 -2.830 8.014 1.00 86.12 99 ILE A CA 1
ATOM 828 C C . ILE A 1 99 ? 8.933 -3.609 8.784 1.00 86.12 99 ILE A C 1
ATOM 830 O O . ILE A 1 99 ? 9.414 -3.157 9.820 1.00 86.12 99 ILE A O 1
ATOM 834 N N . ASN A 1 100 ? 9.279 -4.787 8.277 1.00 80.44 100 ASN A N 1
ATOM 835 C CA . ASN A 1 100 ? 10.249 -5.704 8.873 1.00 80.44 100 ASN A CA 1
ATOM 836 C C . ASN A 1 100 ? 10.948 -6.518 7.767 1.00 80.44 100 ASN A C 1
ATOM 838 O O . ASN A 1 100 ? 10.689 -6.312 6.578 1.00 80.44 100 ASN A O 1
ATOM 842 N N . ASP A 1 101 ? 11.815 -7.462 8.135 1.00 70.06 101 ASP A N 1
ATOM 843 C CA . ASP A 1 101 ? 12.555 -8.287 7.164 1.00 70.06 101 ASP A CA 1
ATOM 844 C C . ASP A 1 101 ? 11.641 -9.119 6.244 1.00 70.06 101 ASP A C 1
ATOM 846 O O . ASP A 1 101 ? 12.021 -9.485 5.129 1.00 70.06 101 ASP A O 1
ATOM 850 N N . VAL A 1 102 ? 10.409 -9.398 6.685 1.00 67.31 102 VAL A N 1
ATO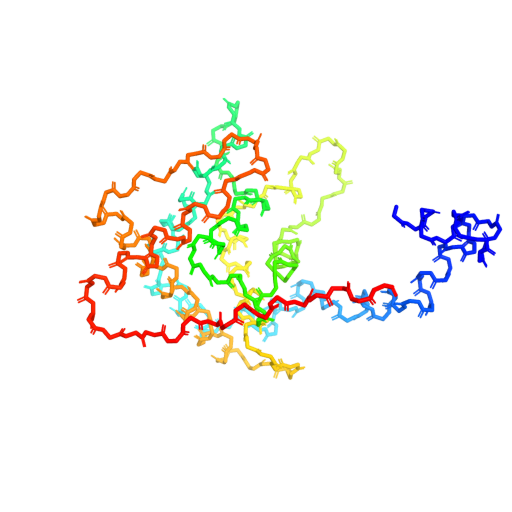M 851 C CA . VAL A 1 102 ? 9.396 -10.128 5.910 1.00 67.31 102 VAL A CA 1
ATOM 852 C C . VAL A 1 102 ? 8.656 -9.194 4.951 1.00 67.31 102 VAL A C 1
ATOM 854 O O . VAL A 1 102 ? 8.418 -9.555 3.798 1.00 67.31 102 VAL A O 1
ATOM 857 N N . ASN A 1 103 ? 8.310 -7.990 5.403 1.00 73.75 103 ASN A N 1
ATOM 858 C CA . ASN A 1 103 ? 7.608 -6.977 4.628 1.00 73.75 103 ASN A CA 1
ATOM 859 C C . ASN A 1 103 ? 8.478 -5.727 4.464 1.00 73.75 103 ASN A C 1
ATOM 861 O O . ASN A 1 103 ? 8.410 -4.769 5.235 1.00 73.75 103 ASN A O 1
ATOM 865 N N . ALA A 1 104 ? 9.307 -5.751 3.423 1.00 83.25 104 ALA A N 1
ATOM 866 C CA . ALA A 1 104 ? 10.230 -4.665 3.141 1.00 83.25 104 ALA A CA 1
ATOM 867 C C . ALA A 1 104 ? 9.494 -3.361 2.786 1.00 83.25 104 ALA A C 1
ATOM 869 O O . ALA A 1 104 ? 8.527 -3.371 2.022 1.00 83.25 104 ALA A O 1
ATOM 870 N N . GLU A 1 105 ? 10.051 -2.223 3.211 1.00 88.19 105 GLU A N 1
ATOM 871 C CA . GLU A 1 105 ? 9.588 -0.867 2.861 1.00 88.19 105 GLU A CA 1
ATOM 872 C C . GLU A 1 105 ? 9.301 -0.712 1.358 1.00 88.19 105 GLU A C 1
ATOM 874 O O . GLU A 1 105 ? 8.297 -0.129 0.946 1.00 88.19 105 GLU A O 1
ATOM 879 N N . ARG A 1 106 ? 10.168 -1.290 0.523 1.00 87.31 106 ARG A N 1
ATOM 880 C CA . ARG A 1 106 ? 10.022 -1.286 -0.935 1.00 87.31 106 ARG A CA 1
ATOM 881 C C . ARG A 1 106 ? 8.678 -1.859 -1.394 1.00 87.31 106 ARG A C 1
ATOM 883 O O . ARG A 1 106 ? 8.109 -1.332 -2.343 1.00 87.31 106 ARG A O 1
ATOM 890 N N . ASN A 1 107 ? 8.177 -2.919 -0.763 1.00 87.75 107 ASN A N 1
ATOM 891 C CA . ASN A 1 107 ? 6.913 -3.543 -1.159 1.00 87.75 107 ASN A CA 1
ATOM 892 C C . ASN A 1 107 ? 5.731 -2.608 -0.886 1.00 87.75 107 ASN A C 1
ATOM 894 O O . ASN A 1 107 ? 4.832 -2.518 -1.714 1.00 87.75 107 ASN A O 1
ATOM 898 N N . VAL A 1 108 ? 5.778 -1.858 0.219 1.00 92.00 108 VAL A N 1
ATOM 899 C CA . VAL A 1 108 ? 4.769 -0.846 0.569 1.00 92.00 108 VAL A CA 1
ATOM 900 C C . VAL A 1 108 ? 4.746 0.284 -0.463 1.00 92.00 108 VAL A C 1
ATOM 902 O O . VAL A 1 108 ? 3.682 0.676 -0.937 1.00 92.00 108 VAL A O 1
ATOM 905 N N . LEU A 1 109 ? 5.919 0.768 -0.880 1.00 92.12 109 LEU A N 1
ATOM 906 C CA . LEU A 1 109 ? 6.022 1.821 -1.896 1.00 92.12 109 LEU A CA 1
ATOM 907 C C . LEU A 1 109 ? 5.623 1.339 -3.300 1.00 92.12 109 LEU A C 1
ATOM 909 O O . LEU A 1 109 ? 4.992 2.084 -4.045 1.00 92.12 109 LEU A O 1
ATOM 913 N N . ILE A 1 110 ? 5.944 0.093 -3.661 1.00 90.56 110 ILE A N 1
ATOM 914 C CA . ILE A 1 110 ? 5.481 -0.507 -4.921 1.00 90.56 110 ILE A CA 1
ATOM 915 C C . ILE A 1 110 ? 3.958 -0.685 -4.896 1.00 90.56 110 ILE A C 1
ATOM 917 O O . ILE A 1 110 ? 3.297 -0.355 -5.875 1.00 90.56 110 ILE A O 1
ATOM 921 N N . ALA A 1 111 ? 3.387 -1.159 -3.786 1.00 92.69 111 ALA A N 1
ATOM 922 C CA . ALA A 1 111 ? 1.940 -1.292 -3.625 1.00 92.69 111 ALA A CA 1
ATOM 923 C C . ALA A 1 111 ? 1.224 0.055 -3.791 1.00 92.69 111 ALA A C 1
ATOM 925 O O . ALA A 1 111 ? 0.214 0.119 -4.491 1.00 92.69 111 ALA A O 1
ATOM 926 N N . PHE A 1 112 ? 1.792 1.130 -3.231 1.00 94.44 112 PHE A N 1
ATOM 927 C CA . PHE A 1 112 ? 1.332 2.495 -3.481 1.00 94.44 112 PHE A CA 1
ATOM 928 C C . PHE A 1 112 ? 1.355 2.811 -4.982 1.00 94.44 112 PHE A C 1
ATOM 930 O O . PHE A 1 112 ? 0.313 3.117 -5.558 1.00 94.44 112 PHE A O 1
ATOM 937 N N . ALA A 1 113 ? 2.513 2.680 -5.633 1.00 91.88 113 ALA A N 1
ATOM 938 C CA . ALA A 1 113 ? 2.680 3.047 -7.039 1.00 91.88 113 ALA A CA 1
ATOM 939 C C . ALA A 1 113 ? 1.746 2.268 -7.981 1.00 91.88 113 ALA A C 1
ATOM 941 O O . ALA A 1 113 ? 1.232 2.834 -8.935 1.00 91.88 113 ALA A O 1
ATOM 942 N N . LEU A 1 114 ? 1.490 0.988 -7.699 1.00 92.06 114 LEU A N 1
ATOM 943 C CA . LEU A 1 114 ? 0.603 0.148 -8.511 1.00 92.06 114 LEU A CA 1
ATOM 944 C C . LEU A 1 114 ? -0.887 0.432 -8.291 1.00 92.06 114 LEU A C 1
ATOM 946 O O . LEU A 1 114 ? -1.701 0.108 -9.159 1.00 92.06 114 LEU A O 1
ATOM 950 N N . SER A 1 115 ? -1.245 0.989 -7.133 1.00 94.12 115 SER A N 1
ATOM 951 C CA . SER A 1 115 ? -2.627 1.354 -6.804 1.00 94.12 115 SER A CA 1
ATOM 952 C C . SER A 1 115 ? -3.049 2.704 -7.386 1.00 94.12 115 SER A C 1
ATOM 954 O O . SER A 1 115 ? -4.225 2.889 -7.689 1.00 94.12 115 SER A O 1
ATOM 956 N N . VAL A 1 116 ? -2.107 3.635 -7.570 1.00 91.81 116 VAL A N 1
ATOM 957 C CA . VAL A 1 116 ? -2.378 4.962 -8.136 1.00 91.81 116 VAL A CA 1
ATOM 958 C C . VAL A 1 116 ? -2.343 4.882 -9.671 1.00 91.81 116 VAL A C 1
ATOM 960 O O . VAL A 1 116 ? -1.434 4.270 -10.231 1.00 91.81 116 VAL A O 1
ATOM 963 N N . PRO A 1 117 ? -3.320 5.466 -10.385 1.00 84.56 117 PRO A N 1
ATOM 964 C CA . PRO A 1 117 ? -3.355 5.452 -11.838 1.00 84.56 117 PRO A CA 1
ATOM 965 C C . PRO A 1 117 ? -2.231 6.302 -12.430 1.00 84.56 117 PRO A C 1
ATOM 967 O O . PRO A 1 117 ? -1.899 7.372 -11.915 1.00 84.56 117 PRO A O 1
ATOM 970 N N . LEU A 1 118 ? -1.711 5.846 -13.567 1.00 80.94 118 LEU A N 1
ATOM 971 C CA . LEU A 1 118 ? -0.808 6.635 -14.397 1.00 80.94 118 LEU A CA 1
ATOM 972 C C . LEU A 1 118 ? -1.558 7.827 -14.993 1.00 80.94 118 LEU A C 1
ATOM 974 O O . LEU A 1 118 ? -2.713 7.710 -15.411 1.00 80.94 118 LEU A O 1
ATOM 978 N N . VAL A 1 119 ? -0.884 8.970 -15.052 1.00 81.44 119 VAL A N 1
ATOM 979 C CA . VAL A 1 119 ? -1.414 10.198 -15.642 1.00 81.44 119 VAL A CA 1
ATOM 980 C C . VAL A 1 119 ? -0.521 10.602 -16.801 1.00 81.44 119 VAL A C 1
ATOM 982 O O . VAL A 1 119 ? 0.694 10.571 -16.688 1.00 81.44 119 VAL A O 1
ATOM 985 N N . LEU A 1 120 ? -1.128 10.971 -17.932 1.00 79.38 120 LEU A N 1
ATOM 986 C CA . LEU A 1 120 ? -0.388 11.365 -19.138 1.00 79.38 120 LEU A CA 1
ATOM 987 C C . LEU A 1 120 ? 0.442 12.644 -18.940 1.00 79.38 120 LEU A C 1
ATOM 989 O O . LEU A 1 120 ? 1.459 12.820 -19.601 1.00 79.38 120 LEU A O 1
ATOM 993 N N . ASP A 1 121 ? 0.002 13.529 -18.046 1.00 81.25 121 ASP A N 1
ATOM 994 C CA . ASP A 1 121 ? 0.646 14.809 -17.746 1.00 81.25 121 ASP A CA 1
ATOM 995 C C . ASP A 1 121 ? 1.230 14.830 -16.323 1.00 81.25 121 ASP A C 1
ATOM 997 O O . ASP A 1 121 ? 0.718 15.502 -15.428 1.00 81.25 121 ASP A O 1
ATOM 1001 N N . GLU A 1 122 ? 2.301 14.062 -16.106 1.00 78.00 122 GLU A N 1
ATOM 1002 C CA . GLU A 1 122 ? 3.010 13.993 -14.814 1.00 78.00 122 GLU A CA 1
ATOM 1003 C C . GLU A 1 122 ? 3.783 15.279 -14.477 1.00 78.00 122 GLU A C 1
ATOM 1005 O O . GLU A 1 122 ? 4.179 15.480 -13.331 1.00 78.00 122 GLU A O 1
ATOM 1010 N N . ILE A 1 123 ? 4.027 16.141 -15.472 1.00 78.75 123 ILE A N 1
ATOM 1011 C CA . ILE A 1 123 ? 4.805 17.376 -15.298 1.00 78.75 123 ILE A CA 1
ATOM 1012 C C . ILE A 1 123 ? 3.958 18.437 -14.597 1.00 78.75 123 ILE A C 1
ATOM 1014 O O . ILE A 1 123 ? 4.459 19.143 -13.723 1.00 78.75 123 ILE A O 1
ATOM 1018 N N . ASN A 1 124 ? 2.682 18.553 -14.975 1.00 78.12 124 ASN A N 1
ATOM 1019 C CA . ASN A 1 124 ? 1.796 19.583 -14.435 1.00 78.12 124 ASN A CA 1
ATOM 1020 C C . ASN A 1 124 ? 0.853 19.064 -13.342 1.00 78.12 124 ASN A C 1
ATOM 1022 O O . ASN A 1 124 ? 0.165 19.866 -12.707 1.00 78.12 124 ASN A O 1
ATOM 1026 N N . GLN A 1 125 ? 0.776 17.745 -13.131 1.00 79.81 125 GLN A N 1
ATOM 1027 C CA . GLN A 1 125 ? -0.108 17.137 -12.139 1.00 79.81 125 GLN A CA 1
ATOM 1028 C C . GLN A 1 125 ? 0.673 16.262 -11.161 1.00 79.81 125 GLN A C 1
ATOM 1030 O O . GLN A 1 125 ? 1.426 15.385 -11.559 1.00 79.81 125 GLN A O 1
ATOM 1035 N N . ASP A 1 126 ? 0.395 16.432 -9.869 1.00 81.00 126 ASP A N 1
ATOM 1036 C CA . ASP A 1 126 ? 0.987 15.636 -8.784 1.00 81.00 126 ASP A CA 1
ATOM 1037 C C . ASP A 1 126 ? 0.197 14.348 -8.488 1.00 81.00 126 ASP A C 1
ATOM 1039 O O . ASP A 1 126 ? 0.218 13.808 -7.379 1.00 81.00 126 ASP A O 1
ATOM 1043 N N . ARG A 1 127 ? -0.572 13.845 -9.455 1.00 85.50 127 ARG A N 1
ATOM 1044 C CA . ARG A 1 127 ? -1.526 12.758 -9.211 1.00 85.50 127 ARG A CA 1
ATOM 1045 C C . ARG A 1 127 ? -0.839 11.453 -8.802 1.00 85.50 127 ARG A C 1
ATOM 1047 O O . ARG A 1 127 ? -1.339 10.757 -7.925 1.00 85.50 127 ARG A O 1
ATOM 1054 N N . GLN A 1 128 ? 0.327 11.170 -9.371 1.00 84.19 128 GLN A N 1
ATOM 1055 C CA . GLN A 1 128 ? 1.181 10.015 -9.086 1.00 84.19 128 GLN A CA 1
ATOM 1056 C C . GLN A 1 128 ? 1.669 9.950 -7.629 1.00 84.19 128 GLN A C 1
ATOM 1058 O O . GLN A 1 128 ? 2.049 8.880 -7.159 1.00 84.19 128 GLN A O 1
ATOM 1063 N N . ILE A 1 129 ? 1.641 11.068 -6.894 1.00 87.44 129 ILE A N 1
ATOM 1064 C CA . ILE A 1 129 ? 1.985 11.127 -5.462 1.00 87.44 129 ILE A CA 1
ATOM 1065 C C . ILE A 1 129 ? 0.770 11.377 -4.558 1.00 87.44 129 ILE A C 1
ATOM 1067 O O . ILE A 1 129 ? 0.929 11.531 -3.347 1.00 87.44 129 ILE A O 1
ATOM 1071 N N . GLN A 1 130 ? -0.436 11.412 -5.125 1.00 89.62 130 GLN A N 1
ATOM 1072 C CA . GLN A 1 130 ? -1.685 11.650 -4.414 1.00 89.62 130 GLN A CA 1
ATOM 1073 C C . GLN A 1 130 ? -2.546 10.394 -4.463 1.00 89.62 130 GLN A C 1
ATOM 1075 O O . GLN A 1 130 ? -3.072 10.040 -5.511 1.00 89.62 130 GLN A O 1
ATOM 1080 N N . MET A 1 131 ? -2.729 9.744 -3.318 1.00 92.50 131 MET A N 1
ATOM 1081 C CA . MET A 1 131 ? -3.574 8.562 -3.171 1.00 92.50 131 MET A CA 1
ATOM 1082 C C . MET A 1 131 ? -4.909 8.934 -2.526 1.00 92.50 131 MET A C 1
ATOM 1084 O O . MET A 1 131 ? -4.953 9.544 -1.457 1.00 92.50 131 MET A O 1
ATOM 1088 N N . SER A 1 132 ? -5.998 8.560 -3.186 1.00 93.50 132 SER A N 1
ATOM 1089 C CA . SER A 1 132 ? -7.374 8.657 -2.699 1.00 93.50 132 SER A CA 1
ATOM 1090 C C . SER A 1 132 ? -7.738 7.479 -1.789 1.00 93.50 132 SER A C 1
ATOM 1092 O O . SER A 1 132 ? -7.010 6.495 -1.695 1.00 93.50 132 SER A O 1
ATOM 1094 N N . TYR A 1 133 ? -8.908 7.537 -1.149 1.00 94.56 133 TYR A N 1
ATOM 1095 C CA . TYR A 1 133 ? -9.378 6.459 -0.273 1.00 94.56 133 TYR A CA 1
ATOM 1096 C C . TYR A 1 133 ? -9.508 5.100 -0.982 1.00 94.56 133 TYR A C 1
ATOM 1098 O O . TYR A 1 133 ? -9.116 4.079 -0.427 1.00 94.56 133 TYR A O 1
ATOM 1106 N N . GLN A 1 134 ? -10.043 5.062 -2.206 1.00 94.75 134 GLN A N 1
ATOM 1107 C CA . GLN A 1 134 ? -10.208 3.796 -2.934 1.00 94.75 134 GLN A CA 1
ATOM 1108 C C . GLN A 1 134 ? -8.854 3.161 -3.268 1.00 94.75 134 GLN A C 1
ATOM 1110 O O . GLN A 1 134 ? -8.671 1.956 -3.106 1.00 94.75 134 GLN A O 1
ATOM 111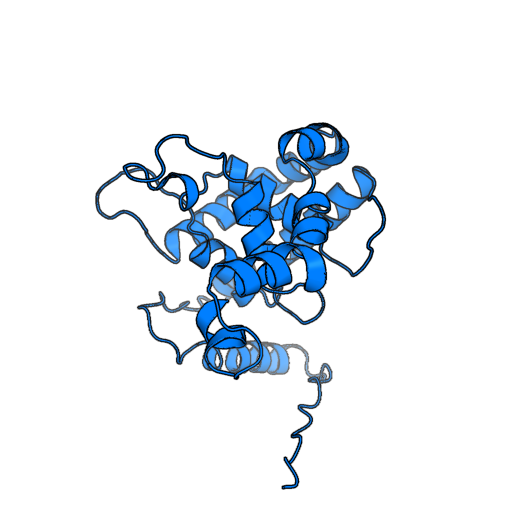5 N N . GLU A 1 135 ? -7.892 3.991 -3.664 1.00 95.56 135 GLU A N 1
ATOM 1116 C CA . GLU A 1 135 ? -6.524 3.568 -3.971 1.00 95.56 135 GLU A CA 1
ATOM 1117 C C . GLU A 1 135 ? -5.776 3.150 -2.713 1.00 95.56 135 GLU A C 1
ATOM 1119 O O . GLU A 1 135 ? -5.004 2.203 -2.750 1.00 95.56 135 GLU A O 1
ATOM 1124 N N . PHE A 1 136 ? -6.052 3.796 -1.582 1.00 96.62 136 PHE A N 1
ATOM 1125 C CA . PHE A 1 136 ? -5.533 3.384 -0.286 1.00 96.62 136 PHE A CA 1
ATOM 1126 C C . PHE A 1 136 ? -5.985 1.969 0.085 1.00 96.62 136 PHE A C 1
ATOM 1128 O O . PHE A 1 136 ? -5.154 1.146 0.461 1.00 96.62 136 PHE A O 1
ATOM 1135 N N . VAL A 1 137 ? -7.275 1.654 -0.069 1.00 97.25 137 VAL A N 1
ATOM 1136 C CA . VAL A 1 137 ? -7.790 0.299 0.200 1.00 97.25 137 VAL A CA 1
ATOM 1137 C C . VAL A 1 137 ? -7.162 -0.726 -0.754 1.00 97.25 137 VAL A C 1
ATOM 1139 O O . VAL A 1 137 ? -6.755 -1.801 -0.313 1.00 97.25 137 VAL A O 1
ATOM 1142 N N . GLU A 1 138 ? -7.003 -0.384 -2.036 1.00 96.44 138 GLU A N 1
ATOM 1143 C CA . GLU A 1 138 ? -6.296 -1.245 -2.992 1.00 96.44 138 GLU A CA 1
ATOM 1144 C C . GLU A 1 138 ? -4.823 -1.440 -2.601 1.00 96.44 138 GLU A C 1
ATOM 1146 O O . GLU A 1 138 ? -4.313 -2.560 -2.637 1.00 96.44 138 GLU A O 1
ATOM 1151 N N . ALA A 1 139 ? -4.133 -0.378 -2.186 1.00 95.88 139 ALA A N 1
ATOM 1152 C CA . ALA A 1 139 ? -2.742 -0.439 -1.758 1.00 95.88 139 ALA A CA 1
ATOM 1153 C C . ALA A 1 139 ? -2.568 -1.350 -0.539 1.00 95.88 139 ALA A C 1
ATOM 1155 O O . ALA A 1 139 ? -1.630 -2.145 -0.516 1.00 95.88 139 ALA A O 1
ATOM 1156 N N . LEU A 1 140 ? -3.483 -1.306 0.438 1.00 96.12 140 LEU A N 1
ATOM 1157 C CA . LEU A 1 140 ? -3.484 -2.245 1.567 1.00 96.12 140 LEU A CA 1
ATOM 1158 C C . LEU A 1 140 ? -3.599 -3.696 1.088 1.00 96.12 140 LEU A C 1
ATOM 1160 O O . LEU A 1 140 ? -2.841 -4.549 1.547 1.00 96.12 140 LEU A O 1
ATOM 1164 N N . ALA A 1 141 ? -4.490 -3.977 0.133 1.00 95.12 141 ALA A N 1
ATOM 1165 C CA . ALA A 1 141 ? -4.628 -5.311 -0.446 1.00 95.12 141 ALA A CA 1
ATOM 1166 C C . ALA A 1 141 ? -3.360 -5.747 -1.202 1.00 95.12 141 ALA A C 1
ATOM 1168 O O . ALA A 1 141 ? -2.918 -6.886 -1.070 1.00 95.12 141 ALA A O 1
ATOM 1169 N N . ARG A 1 142 ? -2.701 -4.839 -1.927 1.00 92.62 142 ARG A N 1
ATOM 1170 C CA . ARG A 1 142 ? -1.415 -5.120 -2.587 1.00 92.62 142 ARG A CA 1
ATOM 1171 C C . ARG A 1 142 ? -0.289 -5.395 -1.588 1.00 92.62 142 ARG A C 1
ATOM 1173 O O . ARG A 1 142 ? 0.530 -6.278 -1.831 1.00 92.62 142 ARG A O 1
ATOM 1180 N N . VAL A 1 143 ? -0.248 -4.693 -0.452 1.00 92.50 143 VAL A N 1
ATOM 1181 C CA . VAL A 1 143 ? 0.692 -5.024 0.633 1.00 92.50 143 VAL A CA 1
ATOM 1182 C C . VAL A 1 143 ? 0.353 -6.390 1.228 1.00 92.50 143 VAL A C 1
ATOM 1184 O O . VAL A 1 143 ? 1.252 -7.207 1.410 1.00 92.50 143 VAL A O 1
ATOM 1187 N N . ALA A 1 144 ? -0.933 -6.672 1.455 1.00 91.88 144 ALA A N 1
ATOM 1188 C CA . ALA A 1 144 ? -1.408 -7.953 1.967 1.00 91.88 144 ALA A CA 1
ATOM 1189 C C . ALA A 1 144 ? -1.012 -9.122 1.066 1.00 91.88 144 ALA A C 1
ATOM 1191 O O . ALA A 1 144 ? -0.548 -10.138 1.572 1.00 91.88 144 ALA A O 1
ATOM 1192 N N . GLU A 1 145 ? -1.101 -8.982 -0.258 1.00 89.44 145 GLU A N 1
ATOM 1193 C CA . GLU A 1 145 ? -0.638 -10.012 -1.192 1.00 89.44 145 GLU A CA 1
ATOM 1194 C C . GLU A 1 145 ? 0.819 -10.411 -0.911 1.00 89.44 145 GLU A C 1
ATOM 1196 O O . GLU A 1 145 ? 1.129 -11.602 -0.786 1.00 89.44 145 GLU A O 1
ATOM 1201 N N . LYS A 1 146 ? 1.696 -9.409 -0.767 1.00 84.00 146 LYS A N 1
ATOM 1202 C CA . LYS A 1 146 ? 3.139 -9.583 -0.540 1.00 84.00 146 LYS A CA 1
ATOM 1203 C C . LYS A 1 146 ? 3.498 -9.921 0.910 1.00 84.00 146 LYS A C 1
ATOM 1205 O O . LYS A 1 146 ? 4.657 -10.232 1.181 1.00 84.00 146 LYS A O 1
ATOM 1210 N N . TYR A 1 147 ? 2.535 -9.868 1.825 1.00 79.19 147 TYR A N 1
ATOM 1211 C CA . TYR A 1 147 ? 2.738 -10.150 3.239 1.00 79.19 147 TYR A CA 1
ATOM 1212 C C . TYR A 1 147 ? 2.887 -11.659 3.471 1.00 79.19 147 TYR A C 1
ATOM 1214 O O . TYR A 1 147 ? 2.020 -12.452 3.091 1.00 79.19 147 TYR A O 1
ATOM 1222 N N . GLY A 1 148 ? 3.999 -12.064 4.085 1.00 64.94 148 GLY A N 1
ATOM 1223 C CA . GLY A 1 148 ? 4.379 -13.471 4.230 1.00 64.94 148 GLY A CA 1
ATOM 1224 C C . GLY A 1 148 ? 4.952 -14.049 2.928 1.00 64.94 148 GLY A C 1
ATOM 1225 O O . GLY A 1 148 ? 4.315 -14.007 1.880 1.00 64.94 148 GLY A O 1
ATOM 1226 N N . GLN A 1 149 ? 6.167 -14.594 3.017 1.00 55.91 149 GLN A N 1
ATOM 1227 C CA . GLN A 1 149 ? 7.133 -14.949 1.957 1.00 55.91 149 GLN A CA 1
ATOM 1228 C C . GLN A 1 149 ? 6.705 -15.961 0.858 1.00 55.91 149 GLN A C 1
ATOM 1230 O O . GLN A 1 149 ? 7.559 -16.621 0.269 1.00 55.91 149 GLN A O 1
ATOM 1235 N N . ASN A 1 150 ? 5.428 -16.100 0.503 1.00 54.69 150 ASN A N 1
ATOM 1236 C CA . ASN A 1 150 ? 5.020 -17.025 -0.557 1.00 54.69 150 ASN A CA 1
ATOM 1237 C C . ASN A 1 150 ? 4.954 -16.339 -1.927 1.00 54.69 150 ASN A C 1
ATOM 1239 O O . ASN A 1 150 ? 4.062 -15.548 -2.205 1.00 54.69 150 ASN A O 1
ATOM 1243 N N . LYS A 1 151 ? 5.888 -16.718 -2.812 1.00 56.31 151 LYS A N 1
ATOM 1244 C CA . LYS A 1 151 ? 5.915 -16.380 -4.251 1.00 56.31 151 LYS A CA 1
ATOM 1245 C C . LYS A 1 151 ? 4.817 -17.074 -5.077 1.00 56.31 151 LYS A C 1
ATOM 1247 O O . LYS A 1 151 ? 4.825 -16.964 -6.300 1.00 56.31 151 LYS A O 1
ATOM 1252 N N . ALA A 1 152 ? 3.929 -17.834 -4.442 1.00 60.84 152 ALA A N 1
ATOM 1253 C CA . ALA A 1 152 ? 2.848 -18.516 -5.137 1.00 60.84 152 ALA A CA 1
ATOM 1254 C C . ALA A 1 152 ? 1.728 -17.529 -5.485 1.00 60.84 152 ALA A C 1
ATOM 1256 O O . ALA A 1 152 ? 1.448 -16.607 -4.720 1.00 60.84 152 ALA A O 1
ATOM 1257 N N . VAL A 1 153 ? 1.083 -17.760 -6.630 1.00 70.25 153 VAL A N 1
ATOM 1258 C CA . VAL A 1 153 ? -0.215 -17.164 -6.960 1.00 70.25 153 VAL A CA 1
ATOM 1259 C C . VAL A 1 153 ? -1.160 -17.427 -5.789 1.00 70.25 153 VAL A C 1
ATOM 1261 O O . VAL A 1 153 ? -1.365 -18.584 -5.418 1.00 70.25 153 VAL A O 1
ATOM 1264 N N . ILE A 1 154 ? -1.676 -16.364 -5.178 1.00 82.50 154 ILE A N 1
ATOM 1265 C CA . ILE A 1 154 ? -2.608 -16.479 -4.055 1.00 82.50 154 ILE A CA 1
ATOM 1266 C C . ILE A 1 154 ? -4.044 -16.536 -4.569 1.00 82.50 154 ILE A C 1
ATOM 1268 O O . ILE A 1 154 ? -4.367 -15.923 -5.584 1.00 82.50 154 ILE A O 1
ATOM 1272 N N . SER A 1 155 ? -4.921 -17.252 -3.870 1.00 89.62 155 SER A N 1
ATOM 1273 C CA . SER A 1 155 ? -6.357 -17.170 -4.147 1.00 89.62 155 SER A CA 1
ATOM 1274 C C . SER A 1 155 ? -6.953 -15.869 -3.596 1.00 89.62 155 SER A C 1
ATOM 1276 O O . SER A 1 155 ? -6.404 -15.256 -2.675 1.00 89.62 155 SER A O 1
ATOM 1278 N N . SER A 1 156 ? -8.114 -15.465 -4.111 1.00 89.69 156 SER A N 1
ATOM 1279 C CA . SER A 1 156 ? -8.861 -14.307 -3.600 1.00 89.69 156 SER A CA 1
ATOM 1280 C C . SER A 1 156 ? -9.240 -14.455 -2.120 1.00 89.69 156 SER A C 1
ATOM 1282 O O . SER A 1 156 ? -9.166 -13.493 -1.360 1.00 89.69 156 SER A O 1
ATOM 1284 N N . GLU A 1 157 ? -9.546 -15.677 -1.672 1.00 91.19 157 GLU A N 1
ATOM 1285 C CA . GLU A 1 157 ? -9.768 -15.996 -0.254 1.00 91.19 157 GLU A CA 1
ATOM 1286 C C . GLU A 1 157 ? -8.519 -15.733 0.599 1.00 91.19 157 GLU A C 1
ATOM 1288 O O . GLU A 1 157 ? -8.597 -15.099 1.652 1.00 91.19 157 GLU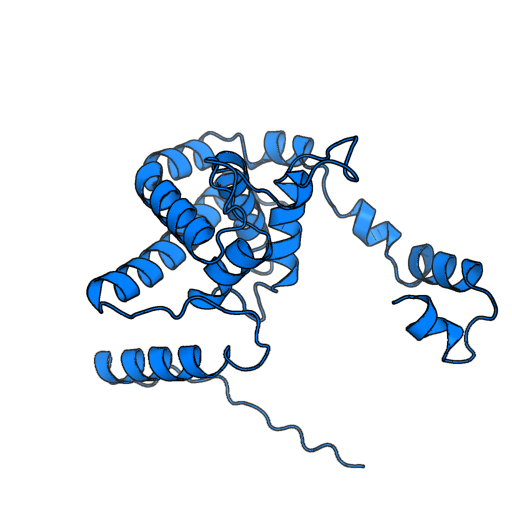 A O 1
ATOM 1293 N N . GLN A 1 158 ? -7.346 -16.179 0.136 1.00 91.94 158 GLN A N 1
ATOM 1294 C CA . GLN A 1 158 ? -6.083 -15.937 0.834 1.00 91.94 158 GLN A CA 1
ATOM 1295 C C . GLN A 1 158 ? -5.760 -14.444 0.893 1.00 91.94 158 GLN A C 1
ATOM 1297 O O . GLN A 1 158 ? -5.326 -13.957 1.937 1.00 91.94 158 GLN A O 1
ATOM 1302 N N . LEU A 1 159 ? -6.001 -13.708 -0.196 1.00 93.25 159 LEU A N 1
ATOM 1303 C CA . LEU A 1 159 ? -5.847 -12.257 -0.213 1.00 93.25 159 LEU A CA 1
ATOM 1304 C C . LEU A 1 159 ? -6.761 -11.594 0.824 1.00 93.25 159 LEU A C 1
ATOM 1306 O O . LEU A 1 159 ? -6.296 -10.758 1.595 1.00 93.25 159 LEU A O 1
ATOM 1310 N N . ALA A 1 160 ? -8.033 -11.990 0.883 1.00 94.31 160 ALA A N 1
ATOM 1311 C CA . ALA A 1 160 ? -8.994 -11.453 1.839 1.00 94.31 160 ALA A CA 1
ATOM 1312 C C . ALA A 1 160 ? -8.571 -11.709 3.296 1.00 94.31 160 ALA A C 1
ATOM 1314 O O . ALA A 1 160 ? -8.629 -10.794 4.118 1.00 94.31 160 ALA A O 1
ATOM 1315 N N . LEU A 1 161 ? -8.075 -12.911 3.613 1.00 93.44 161 LEU A N 1
ATOM 1316 C CA . LEU A 1 161 ? -7.560 -13.242 4.948 1.00 93.44 161 LEU A CA 1
ATOM 1317 C C . LEU A 1 161 ? -6.338 -12.398 5.321 1.00 93.44 161 LEU A C 1
ATOM 1319 O O . LEU A 1 161 ? -6.282 -11.838 6.417 1.00 93.44 161 LEU A O 1
ATOM 1323 N N . LYS A 1 162 ? -5.371 -12.263 4.406 1.00 92.94 162 LYS A N 1
ATOM 1324 C CA . LYS A 1 162 ? -4.188 -11.422 4.633 1.00 92.94 162 LYS A CA 1
ATOM 1325 C C . LYS A 1 162 ? -4.564 -9.946 4.782 1.00 92.94 162 LYS A C 1
ATOM 1327 O O . LYS A 1 162 ? -3.998 -9.255 5.625 1.00 92.94 162 LYS A O 1
ATOM 1332 N N . LEU A 1 163 ? -5.532 -9.466 4.000 1.00 95.00 163 LEU A N 1
ATOM 1333 C CA . LEU A 1 163 ? -6.043 -8.100 4.097 1.00 95.00 163 LEU A CA 1
ATOM 1334 C C . LEU A 1 163 ? -6.699 -7.859 5.459 1.00 95.00 163 LEU A C 1
ATOM 1336 O O . LEU A 1 163 ? -6.376 -6.876 6.119 1.00 95.00 163 LEU A O 1
ATOM 1340 N N . GLN A 1 164 ? -7.561 -8.775 5.909 1.00 95.56 164 GLN A N 1
ATOM 1341 C CA . GLN A 1 164 ? -8.174 -8.708 7.237 1.00 95.56 164 GLN A CA 1
ATOM 1342 C C . GLN A 1 164 ? -7.113 -8.674 8.345 1.00 95.56 164 GLN A C 1
ATOM 1344 O O . GLN A 1 164 ? -7.253 -7.907 9.295 1.00 95.56 164 GLN A O 1
ATOM 1349 N N . HIS A 1 165 ? -6.045 -9.467 8.213 1.00 92.75 165 HIS A N 1
ATOM 1350 C CA . HIS A 1 165 ? -4.947 -9.486 9.177 1.00 92.75 165 HIS A CA 1
ATOM 1351 C C . HIS A 1 165 ? -4.214 -8.140 9.254 1.00 92.75 165 HIS A C 1
ATOM 1353 O O . HIS A 1 165 ? -4.071 -7.594 10.346 1.00 92.75 165 HIS A O 1
ATOM 1359 N N . ILE A 1 166 ? -3.824 -7.561 8.111 1.00 92.88 166 ILE A N 1
ATOM 1360 C CA . ILE A 1 166 ? -3.161 -6.245 8.077 1.00 92.88 166 ILE A CA 1
ATOM 1361 C C . ILE A 1 166 ? -4.064 -5.148 8.643 1.00 92.88 166 ILE A C 1
ATOM 1363 O O . ILE A 1 166 ? -3.592 -4.307 9.407 1.00 92.88 166 ILE A O 1
ATOM 1367 N N . ILE A 1 167 ? -5.354 -5.145 8.288 1.00 94.81 167 ILE A N 1
ATOM 1368 C CA . ILE A 1 167 ? -6.311 -4.171 8.829 1.00 94.81 167 ILE A CA 1
ATOM 1369 C C . ILE A 1 167 ? -6.383 -4.296 10.354 1.00 94.81 167 ILE A C 1
ATOM 1371 O O . ILE A 1 167 ? -6.324 -3.276 11.034 1.00 94.81 167 ILE A O 1
ATOM 1375 N N . GLY A 1 168 ? -6.451 -5.523 10.880 1.00 92.75 168 GLY A N 1
ATOM 1376 C CA . GLY A 1 168 ? -6.472 -5.781 12.320 1.00 92.75 168 GLY A CA 1
ATOM 1377 C C . GLY A 1 168 ? -5.226 -5.257 13.036 1.00 92.75 168 GLY A C 1
ATOM 1378 O O . GLY A 1 168 ? -5.356 -4.524 14.009 1.00 92.75 168 GLY A O 1
ATOM 1379 N N . GLN A 1 169 ? -4.030 -5.543 12.512 1.00 91.31 169 GLN A N 1
ATOM 1380 C CA . GLN A 1 169 ? -2.770 -5.062 13.100 1.00 91.31 169 GLN A CA 1
ATOM 1381 C C . GLN A 1 169 ? -2.664 -3.532 13.087 1.00 91.31 169 GLN A C 1
ATOM 1383 O O . GLN A 1 169 ? -2.219 -2.921 14.058 1.00 91.31 169 GLN A O 1
ATOM 1388 N N . LEU A 1 170 ? -3.085 -2.896 11.989 1.00 92.31 170 LEU A N 1
ATOM 1389 C CA . LEU A 1 170 ? -3.133 -1.438 11.908 1.00 92.31 170 LEU A CA 1
ATOM 1390 C C . LEU A 1 170 ? -4.136 -0.868 12.917 1.00 92.31 170 LEU A C 1
ATOM 1392 O O . LEU A 1 170 ? -3.814 0.081 13.624 1.00 92.31 170 LEU A O 1
ATOM 1396 N N . GLN A 1 171 ? -5.335 -1.442 13.001 1.00 91.50 171 GLN A N 1
ATOM 1397 C CA . GLN A 1 171 ? -6.371 -0.994 13.928 1.00 91.50 171 GLN A CA 1
ATOM 1398 C C . GLN A 1 171 ? -5.912 -1.089 15.385 1.00 91.50 171 GLN A C 1
ATOM 1400 O O . GLN A 1 171 ? -6.055 -0.116 16.118 1.00 91.50 171 GLN A O 1
ATOM 1405 N N . GLU A 1 172 ? -5.341 -2.226 15.781 1.00 89.06 172 GLU A N 1
ATOM 1406 C CA . GLU A 1 172 ? -4.845 -2.467 17.138 1.00 89.06 172 GLU A CA 1
ATOM 1407 C C . GLU A 1 172 ? -3.808 -1.415 17.544 1.00 89.06 172 GLU A C 1
ATOM 1409 O O . GLU A 1 172 ? -3.945 -0.775 18.586 1.00 89.06 172 GLU A O 1
ATOM 1414 N N . TYR A 1 173 ? -2.830 -1.146 16.675 1.00 87.75 173 TYR A N 1
ATOM 1415 C CA . TYR A 1 173 ? -1.828 -0.116 16.933 1.00 87.75 173 TYR A CA 1
ATOM 1416 C C . TYR A 1 173 ? -2.453 1.271 17.151 1.00 87.75 173 TYR A C 1
ATOM 1418 O O . TYR A 1 173 ? -2.140 1.946 18.132 1.00 87.75 173 TYR A O 1
ATOM 1426 N N . TYR A 1 174 ? -3.341 1.715 16.255 1.00 82.31 174 TYR A N 1
ATOM 1427 C CA . TYR A 1 174 ? -3.927 3.057 16.362 1.00 82.31 174 TYR A CA 1
ATOM 1428 C C . TYR A 1 174 ? -4.932 3.180 17.509 1.00 82.31 174 TYR A C 1
ATOM 1430 O O . TYR A 1 174 ? -5.063 4.264 18.072 1.00 82.31 174 TYR A O 1
ATOM 1438 N N . GLN A 1 175 ? -5.576 2.085 17.910 1.00 83.81 175 GLN A N 1
ATOM 1439 C CA . GLN A 1 175 ? -6.401 2.057 19.111 1.00 83.81 175 GLN A CA 1
ATOM 1440 C C . GLN A 1 175 ? -5.547 2.228 20.377 1.00 83.81 175 GLN A C 1
ATOM 1442 O O . GLN A 1 175 ? -5.874 3.061 21.218 1.00 83.81 175 GLN A O 1
ATOM 1447 N N . ILE A 1 176 ? -4.406 1.536 20.474 1.00 80.25 176 ILE A N 1
ATOM 1448 C CA . ILE A 1 176 ? -3.455 1.694 21.589 1.00 80.25 176 ILE A CA 1
ATOM 1449 C C . ILE A 1 176 ? -2.936 3.134 21.670 1.00 80.25 176 ILE A C 1
ATOM 1451 O O . ILE A 1 176 ? -2.823 3.692 22.762 1.00 80.25 176 ILE A O 1
ATOM 1455 N N . VAL A 1 177 ? -2.611 3.752 20.533 1.00 77.62 177 VAL A N 1
ATOM 1456 C CA . VAL A 1 177 ? -2.169 5.156 20.491 1.00 77.62 177 VAL A CA 1
ATOM 1457 C C . VAL A 1 177 ? -3.244 6.091 21.048 1.00 77.62 177 VAL A C 1
ATOM 1459 O O . VAL A 1 177 ? -2.914 6.973 21.847 1.00 77.62 177 VAL A O 1
ATOM 1462 N N . ASP A 1 178 ? -4.498 5.912 20.628 1.00 75.12 178 ASP A N 1
ATOM 1463 C CA . ASP A 1 178 ? -5.619 6.772 21.018 1.00 75.12 178 ASP A CA 1
ATOM 1464 C C . ASP A 1 178 ? -5.961 6.613 22.510 1.00 75.12 178 ASP A C 1
ATOM 1466 O O . ASP A 1 178 ? -6.019 7.597 23.251 1.00 75.12 178 ASP A O 1
ATOM 1470 N N . GLU A 1 179 ? -6.062 5.369 22.992 1.00 73.94 179 GLU A N 1
ATOM 1471 C CA . GLU A 1 179 ? -6.333 5.049 24.401 1.00 73.94 179 GLU A CA 1
ATOM 1472 C C . GLU A 1 179 ? -5.264 5.622 25.342 1.00 73.94 179 GLU A C 1
ATOM 1474 O O . GLU A 1 179 ? -5.583 6.190 26.391 1.00 73.94 179 GLU A O 1
ATOM 1479 N N . ASN A 1 180 ? -3.993 5.554 24.939 1.00 71.44 180 ASN A N 1
ATOM 1480 C CA . ASN A 1 180 ? -2.871 6.062 25.727 1.00 71.44 180 ASN A CA 1
ATOM 1481 C C . ASN A 1 180 ? -2.576 7.553 25.489 1.00 71.44 180 ASN A C 1
ATOM 1483 O O . ASN A 1 180 ? -1.610 8.080 26.046 1.00 71.44 180 ASN A O 1
ATOM 1487 N N . LYS A 1 181 ? -3.383 8.250 24.671 1.00 71.50 181 LYS A N 1
ATOM 1488 C CA . LYS A 1 181 ? -3.188 9.660 24.279 1.00 71.50 181 LYS A CA 1
ATOM 1489 C C . LYS A 1 181 ? -1.752 9.956 23.841 1.00 71.50 181 LYS A C 1
ATOM 1491 O O . LYS A 1 181 ? -1.199 11.018 24.148 1.00 71.50 181 LYS A O 1
ATOM 1496 N N . ILE A 1 182 ? -1.126 9.005 23.150 1.00 67.19 182 ILE A N 1
ATOM 1497 C CA . ILE A 1 182 ? 0.265 9.133 22.729 1.00 67.19 182 ILE A CA 1
ATOM 1498 C C . ILE A 1 182 ? 0.315 10.222 21.662 1.00 67.19 182 ILE A C 1
ATOM 1500 O O . ILE A 1 182 ? -0.188 10.056 20.552 1.00 67.19 182 ILE A O 1
ATOM 1504 N N . ILE A 1 183 ? 0.937 11.355 21.993 1.00 62.81 183 ILE A N 1
ATOM 1505 C CA . ILE A 1 183 ? 1.170 12.423 21.022 1.00 62.81 183 ILE A CA 1
ATOM 1506 C C . ILE A 1 183 ? 2.178 11.895 20.007 1.00 62.81 183 ILE A C 1
ATOM 1508 O O . ILE A 1 183 ? 3.378 11.857 20.287 1.00 62.81 183 ILE A O 1
ATOM 1512 N N . ILE A 1 184 ? 1.710 11.499 18.822 1.00 61.59 184 ILE A N 1
ATOM 1513 C CA . ILE A 1 184 ? 2.629 11.132 17.751 1.00 61.59 184 ILE A CA 1
ATOM 1514 C C . ILE A 1 184 ? 3.202 12.424 17.153 1.00 61.59 184 ILE A C 1
ATOM 1516 O O . ILE A 1 184 ? 2.445 13.218 16.585 1.00 61.59 184 ILE A O 1
ATOM 1520 N N . PRO A 1 185 ? 4.523 12.668 17.241 1.00 56.25 185 PRO A N 1
ATOM 1521 C CA . PRO A 1 185 ? 5.100 13.876 16.678 1.00 56.25 185 PRO A CA 1
ATOM 1522 C C . PRO A 1 185 ? 4.853 13.926 15.165 1.00 56.25 185 PRO A C 1
ATOM 1524 O O . PRO A 1 185 ? 5.160 12.988 14.421 1.00 56.25 185 PRO A O 1
ATOM 1527 N N . GLN A 1 186 ? 4.294 15.043 14.694 1.00 54.75 186 GLN A N 1
ATOM 1528 C CA . GLN A 1 186 ? 4.210 15.327 13.266 1.00 54.75 186 GLN A CA 1
ATOM 1529 C C . GLN A 1 186 ? 5.632 15.504 12.728 1.00 54.75 186 GLN A C 1
ATOM 1531 O O . GLN A 1 186 ? 6.385 16.369 13.180 1.00 54.75 186 GLN A O 1
ATOM 1536 N N . MET A 1 187 ? 6.022 14.663 11.770 1.00 46.41 187 MET A N 1
ATOM 1537 C CA . MET A 1 187 ? 7.367 14.692 11.203 1.00 46.41 187 MET A CA 1
ATOM 1538 C C . MET A 1 187 ? 7.580 15.977 10.395 1.00 46.41 187 MET A C 1
ATOM 1540 O O . MET A 1 187 ? 7.192 16.063 9.229 1.00 46.41 187 MET A O 1
ATOM 1544 N N . ARG A 1 188 ? 8.290 16.950 10.977 1.00 41.56 188 ARG A N 1
ATOM 1545 C CA . ARG A 1 188 ? 9.100 17.883 10.182 1.00 41.56 188 ARG A CA 1
ATOM 1546 C C . ARG A 1 188 ? 10.267 17.088 9.605 1.00 41.56 188 ARG A C 1
ATOM 1548 O O . ARG A 1 188 ? 10.882 16.302 10.317 1.00 41.56 188 ARG A O 1
ATOM 1555 N N . GLN A 1 189 ? 10.538 17.255 8.312 1.00 37.94 189 GLN A N 1
ATOM 1556 C CA . GLN A 1 189 ? 11.570 16.515 7.581 1.00 37.94 189 GLN A CA 1
ATOM 1557 C C . GLN A 1 189 ? 12.925 16.556 8.319 1.00 37.94 189 GLN A C 1
ATOM 1559 O O . GLN A 1 189 ? 13.654 17.538 8.238 1.00 37.94 189 GLN A O 1
ATOM 1564 N N . SER A 1 190 ? 13.270 15.498 9.054 1.00 36.00 190 SER A N 1
ATOM 1565 C CA . SER A 1 190 ? 14.561 15.363 9.731 1.00 36.00 190 SER A CA 1
ATOM 1566 C C . SER A 1 190 ? 14.912 13.884 9.882 1.00 36.00 190 SER A C 1
ATOM 1568 O O . SER A 1 190 ? 14.153 13.098 10.442 1.00 36.00 190 SER A O 1
ATOM 1570 N N . LYS A 1 191 ? 16.077 13.496 9.356 1.00 38.12 191 LYS A N 1
ATOM 1571 C CA . LYS A 1 191 ? 16.563 12.110 9.204 1.00 38.12 191 LYS A CA 1
ATOM 1572 C C . LYS A 1 191 ? 16.977 11.406 10.515 1.00 38.12 191 LYS A C 1
ATOM 1574 O O . LYS A 1 191 ? 17.690 10.415 10.446 1.00 38.12 191 LYS A O 1
ATOM 1579 N N . LYS A 1 192 ? 16.608 11.899 11.704 1.00 40.66 192 LYS A N 1
ATOM 1580 C CA . LYS A 1 192 ? 17.209 11.434 12.977 1.00 40.66 192 LYS A CA 1
ATOM 1581 C C . LYS A 1 192 ? 16.247 10.889 14.043 1.00 40.66 192 LYS A C 1
ATOM 1583 O O . LYS A 1 192 ? 16.693 10.655 15.158 1.00 40.66 192 LYS A O 1
ATOM 1588 N N . GLN A 1 193 ? 14.964 10.666 13.748 1.00 44.34 193 GLN A N 1
ATOM 1589 C CA . GLN A 1 193 ? 13.964 10.437 14.811 1.00 44.34 193 GLN A CA 1
ATOM 1590 C C . GLN A 1 193 ? 13.163 9.128 14.749 1.00 44.34 193 GLN A C 1
ATOM 1592 O O . GLN A 1 193 ? 12.218 8.964 15.513 1.00 44.34 193 GLN A O 1
ATOM 1597 N N . THR A 1 194 ? 13.546 8.172 13.903 1.00 44.41 194 THR A N 1
ATOM 1598 C CA . THR A 1 194 ? 12.883 6.856 13.824 1.00 44.41 194 THR A CA 1
ATOM 1599 C C . THR A 1 194 ? 13.221 5.925 14.996 1.00 44.41 194 THR A C 1
ATOM 1601 O O . THR A 1 194 ? 12.377 5.123 15.376 1.00 44.41 194 THR A O 1
ATOM 1604 N N . ASN A 1 195 ? 14.385 6.079 15.640 1.00 45.16 195 ASN A N 1
ATOM 1605 C CA . ASN A 1 195 ? 14.826 5.156 16.701 1.00 45.16 195 ASN A CA 1
ATOM 1606 C C . ASN A 1 195 ? 14.183 5.430 18.076 1.00 45.16 195 ASN A C 1
ATOM 1608 O O . ASN A 1 195 ? 14.094 4.533 18.903 1.00 45.16 195 ASN A O 1
ATOM 1612 N N . PHE A 1 196 ? 13.680 6.645 18.324 1.00 41.91 196 PHE A N 1
ATOM 1613 C CA . PHE A 1 196 ? 13.181 7.035 19.652 1.00 41.91 196 PHE A CA 1
ATOM 1614 C C . PHE A 1 196 ? 11.777 6.487 19.969 1.00 41.91 196 PHE A C 1
ATOM 1616 O O . PHE A 1 196 ? 11.439 6.254 21.125 1.00 41.91 196 PHE A O 1
ATOM 1623 N N . LEU A 1 197 ? 10.931 6.285 18.954 1.00 42.78 197 LEU A N 1
ATOM 1624 C CA . LEU A 1 197 ? 9.547 5.833 19.157 1.00 42.78 197 LEU A CA 1
ATOM 1625 C C . LEU A 1 197 ? 9.452 4.308 19.303 1.00 42.78 197 LEU A C 1
ATOM 1627 O O . LEU A 1 197 ? 8.652 3.831 20.104 1.00 42.78 197 LEU A O 1
ATOM 1631 N N . GLN A 1 198 ? 10.304 3.555 18.600 1.00 50.16 198 GLN A N 1
ATOM 1632 C CA . GLN A 1 198 ? 10.376 2.096 18.735 1.00 50.16 198 GLN A CA 1
ATOM 1633 C C . GLN A 1 198 ? 10.831 1.679 20.142 1.00 50.16 198 GLN A C 1
ATOM 1635 O O . GLN A 1 198 ? 10.217 0.799 20.741 1.00 50.16 198 GLN A O 1
ATOM 1640 N N . GLU A 1 199 ? 11.835 2.351 20.718 1.00 51.34 199 GLU A N 1
ATOM 1641 C CA . GLU A 1 199 ? 12.319 2.046 22.074 1.00 51.34 199 GLU A CA 1
ATOM 1642 C C . GLU A 1 199 ? 11.271 2.323 23.161 1.00 51.34 199 GLU A C 1
ATOM 1644 O O . GLU A 1 199 ? 11.158 1.558 24.118 1.00 51.34 199 GLU A O 1
ATOM 1649 N N . ASN A 1 200 ? 10.476 3.384 23.011 1.00 48.75 200 ASN A N 1
ATOM 1650 C CA . ASN A 1 200 ? 9.493 3.775 24.022 1.00 48.75 200 ASN A CA 1
ATOM 1651 C C . ASN A 1 200 ? 8.220 2.917 23.978 1.00 48.75 200 ASN A C 1
ATOM 1653 O O . ASN A 1 200 ? 7.691 2.574 25.031 1.00 48.75 200 ASN A O 1
ATOM 1657 N N . VAL A 1 201 ? 7.757 2.506 22.791 1.00 51.25 201 VAL A N 1
ATOM 1658 C CA . VAL A 1 201 ? 6.605 1.591 22.667 1.00 51.25 201 VAL A CA 1
ATOM 1659 C C . VAL A 1 201 ? 6.981 0.175 23.115 1.00 51.25 201 VAL A C 1
ATOM 1661 O O . VAL A 1 201 ? 6.212 -0.461 23.829 1.00 51.25 201 VAL A O 1
ATOM 1664 N N . THR A 1 202 ? 8.193 -0.293 22.795 1.00 53.66 202 THR A N 1
ATOM 1665 C CA . THR A 1 202 ? 8.685 -1.604 23.261 1.00 53.66 202 THR A CA 1
ATOM 1666 C C . THR A 1 202 ? 8.838 -1.642 24.787 1.00 53.66 202 THR A C 1
ATOM 1668 O O . THR A 1 202 ? 8.506 -2.647 25.410 1.00 53.66 202 THR A O 1
ATOM 1671 N N . LYS A 1 203 ? 9.269 -0.537 25.416 1.00 52.09 203 LYS A N 1
ATOM 1672 C CA . LYS A 1 203 ? 9.309 -0.407 26.885 1.00 52.09 203 LYS A CA 1
ATOM 1673 C C . LYS A 1 203 ? 7.920 -0.393 27.527 1.00 52.09 203 LYS A C 1
ATOM 1675 O O . LYS A 1 203 ? 7.739 -1.030 28.554 1.00 52.09 203 LYS A O 1
ATOM 1680 N N . LEU A 1 204 ? 6.942 0.277 26.918 1.00 51.31 204 LEU A N 1
ATOM 1681 C CA . LEU A 1 204 ? 5.564 0.286 27.426 1.00 51.31 204 LEU A CA 1
ATOM 1682 C C . LEU A 1 204 ? 4.912 -1.102 27.344 1.00 51.31 204 LEU A C 1
ATOM 1684 O O . LEU A 1 204 ? 4.235 -1.515 28.277 1.00 51.31 204 LEU A O 1
ATOM 1688 N N . LEU A 1 205 ? 5.175 -1.858 26.275 1.00 46.81 205 LEU A N 1
ATOM 1689 C CA . LEU A 1 205 ? 4.720 -3.248 26.152 1.00 46.81 205 LEU A CA 1
ATOM 1690 C C . LEU A 1 205 ? 5.420 -4.182 27.162 1.00 46.81 205 LEU A C 1
ATOM 1692 O O . LEU A 1 205 ? 4.798 -5.110 27.672 1.00 46.81 205 LEU A O 1
ATOM 1696 N N . TYR A 1 206 ? 6.683 -3.905 27.510 1.00 52.53 206 TYR A N 1
ATOM 1697 C CA . TYR A 1 206 ? 7.436 -4.629 28.546 1.00 52.53 206 TYR A CA 1
ATOM 1698 C C . TYR A 1 206 ? 6.845 -4.448 29.957 1.00 52.53 206 TYR A C 1
ATOM 1700 O O . TYR A 1 206 ? 6.864 -5.382 30.759 1.00 52.53 206 TYR A O 1
ATOM 1708 N N . GLU A 1 207 ? 6.304 -3.267 30.266 1.00 50.09 207 GLU A N 1
ATOM 1709 C CA . GLU A 1 207 ? 5.717 -2.956 31.579 1.00 50.09 207 GLU A CA 1
ATOM 1710 C C . GLU A 1 207 ? 4.321 -3.567 31.790 1.00 50.09 207 GLU A C 1
ATOM 1712 O O . GLU A 1 207 ? 3.918 -3.763 32.937 1.00 50.09 207 GLU A O 1
ATOM 1717 N N . ILE A 1 208 ? 3.599 -3.900 30.714 1.00 53.25 208 ILE A N 1
ATOM 1718 C CA . ILE A 1 208 ? 2.214 -4.394 30.781 1.00 53.25 208 ILE A CA 1
ATOM 1719 C C . ILE A 1 208 ? 2.144 -5.924 30.946 1.00 53.25 208 ILE A C 1
ATOM 1721 O O . ILE A 1 208 ? 1.317 -6.397 31.722 1.00 53.25 208 ILE A O 1
ATOM 1725 N N . ASP A 1 209 ? 3.026 -6.698 30.297 1.00 43.91 209 ASP A N 1
ATOM 1726 C CA . ASP A 1 209 ? 2.889 -8.170 30.224 1.00 43.91 209 ASP A CA 1
ATOM 1727 C C . ASP A 1 209 ? 3.906 -8.985 31.046 1.00 43.91 209 ASP A C 1
ATOM 1729 O O . ASP A 1 209 ? 3.812 -10.213 31.119 1.00 43.91 209 ASP A O 1
ATOM 1733 N N . GLY A 1 210 ? 4.885 -8.345 31.695 1.00 47.94 210 GLY A N 1
ATOM 1734 C CA . GLY A 1 210 ? 5.783 -8.998 32.663 1.00 47.94 210 GLY A CA 1
ATOM 1735 C C . GLY A 1 210 ? 6.594 -10.202 32.147 1.00 47.94 210 GLY A C 1
ATOM 1736 O O . GLY A 1 210 ? 7.212 -10.901 32.949 1.00 47.94 210 GLY A O 1
ATOM 1737 N N . SER A 1 211 ? 6.618 -10.461 30.836 1.00 41.59 211 SER A N 1
ATOM 1738 C CA . SER A 1 211 ? 7.361 -11.560 30.212 1.00 41.59 211 SER A CA 1
ATOM 1739 C C . SER A 1 211 ? 8.156 -11.051 29.005 1.00 41.59 211 SER A C 1
ATOM 1741 O O . SER A 1 211 ? 7.593 -10.373 28.146 1.00 41.59 211 SER A O 1
ATOM 1743 N N . PRO A 1 212 ? 9.459 -11.368 28.900 1.00 39.34 212 PRO A N 1
ATOM 1744 C CA . PRO A 1 212 ? 10.288 -10.898 27.801 1.00 39.34 212 PRO A CA 1
ATOM 1745 C C . PRO A 1 212 ? 9.894 -11.614 26.505 1.00 39.34 212 PRO A C 1
ATOM 1747 O O . PRO A 1 212 ? 10.157 -12.804 26.331 1.00 39.34 212 PRO A O 1
ATOM 1750 N N . ILE A 1 213 ? 9.306 -10.883 25.560 1.00 45.91 213 ILE A N 1
ATOM 1751 C CA . ILE A 1 213 ? 9.338 -11.297 24.157 1.00 45.91 213 ILE A CA 1
ATOM 1752 C C . ILE A 1 213 ? 10.783 -11.082 23.707 1.00 45.91 213 ILE A C 1
ATOM 1754 O O . ILE A 1 213 ? 11.288 -9.964 23.790 1.00 45.91 213 ILE A O 1
ATOM 1758 N N . ASN A 1 214 ? 11.466 -12.159 23.305 1.00 41.66 214 ASN A N 1
ATOM 1759 C CA . ASN A 1 214 ? 12.853 -12.121 22.839 1.00 41.66 214 ASN A CA 1
ATOM 1760 C C . ASN A 1 214 ? 13.043 -10.992 21.819 1.00 41.66 214 ASN A C 1
ATOM 1762 O O . ASN A 1 214 ? 12.620 -11.109 20.667 1.00 41.66 214 ASN A O 1
ATOM 1766 N N . ALA A 1 215 ? 13.705 -9.914 22.243 1.00 39.03 215 ALA A N 1
ATOM 1767 C CA . ALA A 1 215 ? 14.251 -8.935 21.325 1.00 39.03 215 ALA A CA 1
ATOM 1768 C C . ALA A 1 215 ? 15.183 -9.684 20.354 1.00 39.03 215 ALA A C 1
ATOM 1770 O O . ALA A 1 215 ? 15.982 -10.510 20.813 1.00 39.03 215 ALA A O 1
ATOM 1771 N N . PRO A 1 216 ? 15.101 -9.454 19.032 1.00 35.53 216 PRO A N 1
ATOM 1772 C CA . PRO A 1 216 ? 16.105 -9.990 18.128 1.00 35.53 216 PRO A CA 1
ATOM 1773 C C . PRO A 1 216 ? 17.470 -9.466 18.585 1.00 35.53 216 PRO A C 1
ATOM 1775 O O . PRO A 1 216 ? 17.671 -8.256 18.698 1.00 35.53 216 PRO A O 1
ATOM 1778 N N . GLN A 1 217 ? 18.383 -10.384 18.913 1.00 31.94 217 GLN A N 1
ATOM 1779 C CA . GLN A 1 217 ? 19.754 -10.029 19.256 1.00 31.94 217 GLN A CA 1
ATOM 1780 C C . GLN A 1 217 ? 20.355 -9.267 18.075 1.00 31.94 217 GLN A C 1
ATOM 1782 O O . GLN A 1 217 ? 20.467 -9.795 16.968 1.00 31.94 217 GLN A O 1
ATOM 1787 N N . ILE A 1 218 ? 20.712 -8.009 18.319 1.00 32.16 218 ILE A N 1
ATOM 1788 C CA . ILE A 1 218 ? 21.513 -7.217 17.396 1.00 32.16 218 ILE A CA 1
ATOM 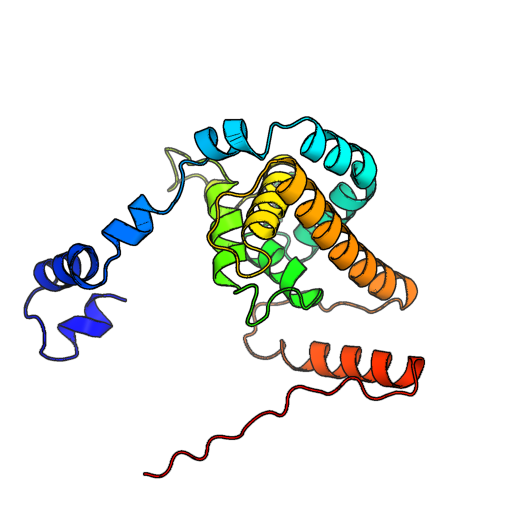1789 C C . ILE A 1 218 ? 22.898 -7.865 17.406 1.00 32.16 218 ILE A C 1
ATOM 1791 O O . ILE A 1 218 ? 23.643 -7.720 18.372 1.00 32.16 218 ILE A O 1
ATOM 1795 N N . TYR A 1 219 ? 23.226 -8.628 16.365 1.00 32.34 219 TYR A N 1
ATOM 1796 C CA . TYR A 1 219 ? 24.605 -9.039 16.135 1.00 32.34 219 TYR A CA 1
ATOM 1797 C C . TYR A 1 219 ? 25.378 -7.806 15.662 1.00 32.34 219 TYR A C 1
ATOM 1799 O O . TYR A 1 219 ? 25.252 -7.391 14.508 1.00 32.34 219 TYR A O 1
ATOM 1807 N N . GLU A 1 220 ? 26.151 -7.200 16.564 1.00 28.52 220 GLU A N 1
ATOM 1808 C CA . GLU A 1 220 ? 27.250 -6.319 16.180 1.00 28.52 220 GLU A CA 1
ATOM 1809 C C . GLU A 1 220 ? 28.254 -7.163 15.389 1.00 28.52 220 GLU A C 1
ATOM 1811 O O . GLU A 1 220 ? 28.915 -8.049 15.928 1.00 28.52 220 GLU A O 1
ATOM 1816 N N . TYR A 1 221 ? 28.312 -6.941 14.078 1.00 32.62 221 TYR A N 1
ATOM 1817 C CA . TYR A 1 221 ? 29.417 -7.437 13.273 1.00 32.62 221 TYR A CA 1
ATOM 1818 C C . TYR A 1 221 ? 30.550 -6.420 13.356 1.00 32.62 221 TYR A C 1
ATOM 1820 O O . TYR A 1 221 ? 30.490 -5.359 12.730 1.00 32.62 221 TYR A O 1
ATOM 1828 N N . ASP A 1 222 ? 31.579 -6.771 14.125 1.00 32.22 222 ASP A N 1
ATOM 1829 C CA . ASP A 1 222 ? 32.892 -6.146 14.039 1.00 32.22 222 ASP A CA 1
ATOM 1830 C C . ASP A 1 222 ? 33.441 -6.351 12.622 1.00 32.22 222 ASP A C 1
ATOM 1832 O O . ASP A 1 222 ? 33.645 -7.478 12.159 1.00 32.22 222 ASP A O 1
ATOM 1836 N N . PHE A 1 223 ? 33.672 -5.247 11.914 1.00 32.81 223 PHE A N 1
ATOM 1837 C CA . PHE A 1 223 ? 34.471 -5.267 10.697 1.00 32.81 223 PHE A CA 1
ATOM 1838 C C . PHE A 1 223 ? 35.931 -5.489 11.096 1.00 32.81 223 PHE A C 1
ATOM 1840 O O . PHE A 1 223 ? 36.591 -4.578 11.593 1.00 32.81 223 PHE A O 1
ATOM 1847 N N . VAL A 1 224 ? 36.422 -6.710 10.890 1.00 38.78 224 VAL A N 1
ATOM 1848 C CA . VAL A 1 224 ? 37.856 -7.004 10.906 1.00 38.78 224 VAL A CA 1
ATOM 1849 C C . VAL A 1 224 ? 38.419 -6.661 9.523 1.00 38.78 224 VAL A C 1
ATOM 1851 O O . VAL A 1 224 ? 38.064 -7.319 8.548 1.00 38.78 224 VAL A O 1
ATOM 1854 N N . GLU A 1 225 ? 39.215 -5.585 9.527 1.00 41.16 225 GLU A N 1
ATOM 1855 C CA . GLU A 1 225 ? 40.163 -5.007 8.540 1.00 41.16 225 GLU A CA 1
ATOM 1856 C C . GLU A 1 225 ? 39.944 -5.218 7.030 1.00 41.16 225 GLU A C 1
ATOM 1858 O O . GLU A 1 225 ? 40.151 -6.336 6.508 1.00 41.16 225 GLU A O 1
#

Secondary structure (DSSP, 8-state):
-HHHHHTTTTT-SSHHHHHHIIIIIS-HHHHHHTS--HHHHIIIIISSHHHHHHHHHTHHHHHHHHHHHHHTT---SS-S---B-HHHHHHHHHHTT--SSSS-HHHHHHHHHHHSPP-S-TTT--GGG-B-HHHHHHHHHHHHHHSSS--SPPPHHHHHHHHHHHHHHHHHHHHHHHHTT--PPP--S-TT-SHHHHHHHHHHHHHHH-S---PPP--------

Foldseek 3Di:
DQCVVQVVPPNDPDPVVSVVCCCPVVCVVVVVVPDDQLVVCCVFACVDPLNVVLCVVCVVLLVVLQVQLQVLDPPDPPDPDGFGFLVSQLVLCLLLVNDDPQQHSVQLSVLLQSLFDDDPCVPPDVSSGGHDSVSSLSSLLSSLVSHGPDPDDDHNNSSSVSSSVSSVSSSVSVVVCVVVVPPDDRDDDDPPPSVPSVVVVQVVVCVPPVDDPDDPDDPPDDPDD

Radius of gyration: 20.46 Å; chains: 1; bounding box: 58×44×56 Å

Sequence (225 aa):
MSMDKYCKQPILMTPLEALQRVYEVDGLQKKIESVQESQTWRDVYYWSMECNRVIQNNQSVLRQLYQECVQMRQLNYFTNKLFASPQSFKELFNRAGLINDVNAERNVLIAFALSVPLVLDEINQDRQIQMSYQEFVEALARVAEKYGQNKAVISSEQLALKLQHIIGQLQEYYQIVDENKIIIPQMRQSKKQTNFLQENVTKLLYEIDGSPINAPQIYEYDFVE

pLDDT: mean 75.36, std 19.59, range [28.52, 97.5]